Protein AF-J0P4E3-F1 (afdb_monomer_lite)

Sequence (211 aa):
MNWDEFVEQLPFYALSFAGLLALVAISWFWARSRFMGELAKYQTEIAKLQLGRNDQLFALEDACKAKNERIRLILKDLKQQLREKNGEMVRARRNELSNVFVLDYCPAMQAYCRLAQEIFELDREKRQQFIENHLNPFLQLAGDLLQVLNQKKLTDIAGPGALPIRYQYMDFDFAFDFLRAQIRFQDFDLKQARKAHLERLGFERAVKIHN

Foldseek 3Di:
DDPVVCVVCVVVVVVVVVVVVVVVVVVVVVVVVVVVVVVVVVVVVVVVVLVVLVVVLVVLVVQLVVLVVVLVVLVVVLVVCLVVLVLQSLLVSLVVSVCSLQVRNLVSVLVNLVSQCVNCVPPPVSLVVCCVVPLLVSLVVLLVSLCVSQPPSSQVSNDPPSDRDADDVVSCVSSVVSLVVDDDPPPVVSVVSSCVSCVSRVNNVVVVVPD

Secondary structure (DSSP, 8-state):
--HHHHHHHHHHHHHHHHHHHHHHHHHHHHHHHHHHHHHHHHHHHHHHHHHHHHHHHHHHHHHHHHHHHHHHHHHHHHHHHHHHT-HHHHHHHHHHHHHIIIIIIHHHHHHHHHHHHHHSTT-HHHHHHHIIIIIHHHHHHHHHHHHHHT-HHHHHHH-TT-PPP---GGGSHHHHHHHHTT--TT-HHHHHHHHHHHHHTT-HHHHTT--

pLDDT: mean 82.95, std 10.97, range [40.5, 95.06]

Structure (mmCIF, N/CA/C/O backbone):
data_AF-J0P4E3-F1
#
_entry.id   AF-J0P4E3-F1
#
loop_
_atom_site.group_PDB
_atom_site.id
_atom_site.type_symbol
_atom_site.label_atom_id
_atom_site.label_alt_id
_atom_site.label_comp_id
_atom_site.label_asym_id
_atom_site.label_entity_id
_atom_site.label_seq_id
_atom_site.pdbx_PDB_ins_code
_atom_site.Cartn_x
_atom_site.Cartn_y
_atom_site.Cartn_z
_atom_site.occupancy
_atom_site.B_iso_or_equiv
_atom_site.auth_seq_id
_atom_site.auth_comp_id
_atom_site.auth_asym_id
_atom_site.auth_atom_id
_atom_site.pdbx_PDB_model_num
ATOM 1 N N . MET A 1 1 ? 50.436 -13.561 -68.805 1.00 55.09 1 MET A N 1
ATOM 2 C CA . MET A 1 1 ? 50.182 -12.175 -68.382 1.00 55.09 1 MET A CA 1
ATOM 3 C C . MET A 1 1 ? 51.544 -11.559 -68.150 1.00 55.09 1 MET A C 1
ATOM 5 O O . MET A 1 1 ? 52.252 -12.024 -67.261 1.00 55.09 1 MET A O 1
ATOM 9 N N . ASN A 1 2 ? 51.972 -10.677 -69.053 1.00 72.25 2 ASN A N 1
ATOM 10 C CA . ASN A 1 2 ? 53.284 -10.037 -68.949 1.00 72.25 2 ASN A CA 1
ATOM 11 C C . ASN A 1 2 ? 53.284 -9.055 -67.773 1.00 72.25 2 ASN A C 1
ATOM 13 O O . ASN A 1 2 ? 52.243 -8.503 -67.417 1.00 72.25 2 ASN A O 1
ATOM 17 N N . TRP A 1 3 ? 54.445 -8.856 -67.151 1.00 67.56 3 TRP A N 1
ATOM 18 C CA . TRP A 1 3 ? 54.566 -8.004 -65.965 1.00 67.56 3 TRP A CA 1
ATOM 19 C C . TRP A 1 3 ? 54.178 -6.547 -66.254 1.00 67.56 3 TRP A C 1
ATOM 21 O O . TRP A 1 3 ? 53.537 -5.910 -65.425 1.00 67.56 3 TRP A O 1
ATOM 31 N N . ASP A 1 4 ? 54.431 -6.082 -67.477 1.00 69.19 4 ASP A N 1
ATOM 32 C CA . ASP A 1 4 ? 54.038 -4.749 -67.943 1.00 69.19 4 ASP A CA 1
ATOM 33 C C . ASP A 1 4 ? 52.508 -4.590 -68.074 1.00 69.19 4 ASP A C 1
ATOM 35 O O . ASP A 1 4 ? 51.957 -3.589 -67.623 1.00 69.19 4 ASP A O 1
ATOM 39 N N . GLU A 1 5 ? 51.787 -5.611 -68.562 1.00 65.38 5 GLU A N 1
ATOM 40 C CA . GLU A 1 5 ? 50.309 -5.598 -68.624 1.00 65.38 5 GLU A CA 1
ATOM 41 C C . GLU A 1 5 ? 49.670 -5.596 -67.226 1.00 65.38 5 GLU A C 1
ATOM 43 O O . GLU A 1 5 ? 48.617 -4.997 -67.011 1.00 65.38 5 GLU A O 1
ATOM 48 N N . PHE A 1 6 ? 50.297 -6.267 -66.254 1.00 66.38 6 PHE A N 1
ATOM 49 C CA . PHE A 1 6 ? 49.830 -6.268 -64.866 1.00 66.38 6 PHE A CA 1
ATOM 50 C C . PHE A 1 6 ? 50.020 -4.898 -64.202 1.00 66.38 6 PHE A C 1
ATOM 52 O O . PHE A 1 6 ? 49.123 -4.432 -63.499 1.00 66.38 6 PHE A O 1
ATOM 59 N N . VAL A 1 7 ? 51.154 -4.233 -64.452 1.00 68.44 7 VAL A N 1
ATOM 60 C CA . VAL A 1 7 ? 51.443 -2.887 -63.932 1.00 68.44 7 VAL A CA 1
ATOM 61 C C . VAL A 1 7 ? 50.511 -1.838 -64.548 1.00 68.44 7 VAL A C 1
ATOM 63 O O . VAL A 1 7 ? 50.026 -0.971 -63.822 1.00 68.44 7 VAL A O 1
ATOM 66 N N . GLU A 1 8 ? 50.177 -1.946 -65.837 1.00 70.88 8 GLU A N 1
ATOM 67 C CA . GLU A 1 8 ? 49.207 -1.054 -66.494 1.00 70.88 8 GLU A CA 1
ATOM 68 C C . GLU A 1 8 ? 47.769 -1.227 -65.973 1.00 70.88 8 GLU A C 1
ATOM 70 O O . GLU A 1 8 ? 47.014 -0.256 -65.902 1.00 70.88 8 GLU A O 1
ATOM 75 N N . GLN A 1 9 ? 47.380 -2.437 -65.555 1.00 74.31 9 GLN A N 1
ATOM 76 C CA . GLN A 1 9 ? 46.040 -2.723 -65.016 1.00 74.31 9 GLN A CA 1
ATOM 77 C C . GLN A 1 9 ? 45.924 -2.505 -63.496 1.00 74.31 9 GLN A C 1
ATOM 79 O O . GLN A 1 9 ? 44.818 -2.424 -62.955 1.00 74.31 9 GLN A O 1
ATOM 84 N N . LEU A 1 10 ? 47.047 -2.364 -62.789 1.00 74.69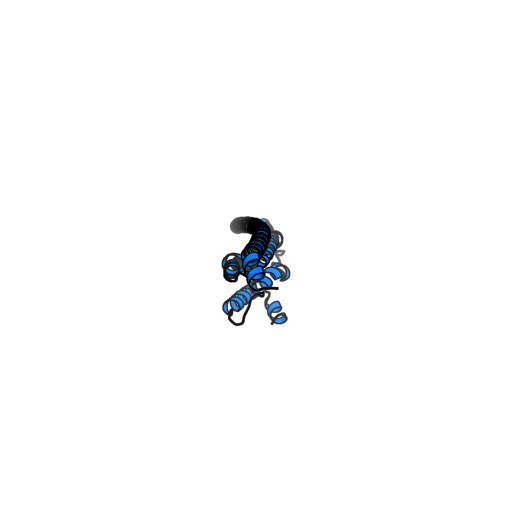 10 LEU A N 1
ATOM 85 C CA . LEU A 1 10 ? 47.122 -2.164 -61.337 1.00 74.69 10 LEU A CA 1
ATOM 86 C C . LEU A 1 10 ? 46.299 -0.961 -60.821 1.00 74.69 10 LEU A C 1
ATOM 88 O O . LEU A 1 10 ? 45.601 -1.118 -59.813 1.00 74.69 10 LEU A O 1
ATOM 92 N N . PRO A 1 11 ? 46.278 0.208 -61.502 1.00 80.94 11 PRO A N 1
ATOM 93 C CA . PRO A 1 11 ? 45.421 1.331 -61.124 1.00 80.94 11 PRO A CA 1
ATOM 94 C C . PRO A 1 11 ? 43.932 0.985 -61.213 1.00 80.94 11 PRO A C 1
ATOM 96 O O . PRO A 1 11 ? 43.161 1.377 -60.341 1.00 80.94 11 PRO A O 1
ATOM 99 N N . PHE A 1 12 ? 43.523 0.215 -62.226 1.00 81.25 12 PHE A N 1
ATOM 100 C CA . PHE A 1 12 ? 42.133 -0.205 -62.410 1.00 81.25 12 PHE A CA 1
ATOM 101 C C . PHE A 1 12 ? 41.679 -1.170 -61.306 1.00 81.25 12 PHE A C 1
ATOM 103 O O . PHE A 1 12 ? 40.589 -1.002 -60.749 1.00 81.25 12 PHE A O 1
ATOM 110 N N . TYR A 1 13 ? 42.524 -2.133 -60.924 1.00 81.25 13 TYR A N 1
ATOM 111 C CA . TYR A 1 13 ? 42.246 -3.028 -59.796 1.00 81.25 13 TYR A CA 1
ATOM 112 C C . TYR A 1 13 ? 42.199 -2.282 -58.458 1.00 81.25 13 TYR A C 1
ATOM 114 O O . TYR A 1 13 ? 41.290 -2.523 -57.663 1.00 81.25 13 TYR A O 1
ATOM 122 N N . ALA A 1 14 ? 43.115 -1.337 -58.223 1.00 81.69 14 ALA A N 1
ATOM 123 C CA . ALA A 1 14 ? 43.115 -0.508 -57.018 1.00 81.69 14 ALA A CA 1
ATOM 124 C C . ALA A 1 14 ? 41.851 0.365 -56.919 1.00 81.69 14 ALA A C 1
ATOM 126 O O . ALA A 1 14 ? 41.234 0.442 -55.856 1.00 81.69 14 ALA A O 1
ATOM 127 N N . LEU A 1 15 ? 41.423 0.972 -58.031 1.00 84.75 15 LEU A N 1
ATOM 128 C CA . LEU A 1 15 ? 40.220 1.805 -58.087 1.00 84.75 15 LEU A CA 1
ATOM 129 C C . LEU A 1 15 ? 38.943 0.972 -57.904 1.00 84.75 15 LEU A C 1
ATOM 131 O O . LEU A 1 15 ? 38.036 1.375 -57.178 1.00 84.75 15 LEU A O 1
ATOM 135 N N . SER A 1 16 ? 38.902 -0.225 -58.492 1.00 84.31 16 SER A N 1
ATOM 136 C CA . SER A 1 16 ? 37.796 -1.175 -58.324 1.00 84.31 16 SER A CA 1
ATOM 137 C C . SER A 1 16 ? 37.697 -1.682 -56.882 1.00 84.31 16 SER A C 1
ATOM 139 O O . SER A 1 16 ? 36.604 -1.754 -56.321 1.00 84.31 16 SER A O 1
ATOM 141 N N . PHE A 1 17 ? 38.835 -1.978 -56.247 1.00 85.12 17 PHE A N 1
ATOM 142 C CA . PHE A 1 17 ? 38.888 -2.393 -54.846 1.00 85.12 17 PHE A CA 1
ATOM 143 C C . PHE A 1 17 ? 38.481 -1.259 -53.895 1.00 85.12 17 PHE A C 1
ATOM 145 O O . PHE A 1 17 ? 37.698 -1.481 -52.973 1.00 85.12 17 PHE A O 1
ATOM 152 N N . ALA A 1 18 ? 38.931 -0.027 -54.154 1.00 87.38 18 ALA A N 1
ATOM 153 C CA . ALA A 1 18 ? 38.493 1.155 -53.413 1.00 87.38 18 ALA A CA 1
ATOM 154 C C . ALA A 1 18 ? 36.982 1.404 -53.572 1.00 87.38 18 ALA A C 1
ATOM 156 O O . ALA A 1 18 ? 36.302 1.701 -52.590 1.00 87.38 18 ALA A O 1
ATOM 157 N N . GLY A 1 19 ? 36.438 1.214 -54.779 1.00 86.50 19 GLY A N 1
ATOM 158 C CA . GLY A 1 19 ? 34.999 1.279 -55.041 1.00 86.50 19 GLY A CA 1
ATOM 159 C C . GLY A 1 19 ? 34.206 0.219 -54.273 1.00 86.50 19 GLY A C 1
ATOM 160 O O . GLY A 1 19 ? 33.170 0.530 -53.687 1.00 86.50 19 GLY A O 1
ATOM 161 N N . LEU A 1 20 ? 34.718 -1.014 -54.199 1.00 90.06 20 LEU A N 1
ATOM 162 C CA . LEU A 1 20 ? 34.109 -2.094 -53.420 1.00 90.06 20 LEU A CA 1
ATOM 163 C C . LEU A 1 20 ? 34.130 -1.788 -51.913 1.00 90.06 20 LEU A C 1
ATOM 165 O O . LEU A 1 20 ? 33.110 -1.942 -51.243 1.00 90.06 20 LEU A O 1
ATOM 169 N N . LEU A 1 21 ? 35.256 -1.296 -51.387 1.00 89.69 21 LEU A N 1
ATOM 170 C CA . LEU A 1 21 ? 35.365 -0.862 -49.991 1.00 89.69 21 LEU A CA 1
ATOM 171 C C . LEU A 1 21 ? 34.400 0.285 -49.671 1.00 89.69 21 LEU A C 1
ATOM 173 O O . LEU A 1 21 ? 33.738 0.248 -48.634 1.00 89.69 21 LEU A O 1
ATOM 177 N N . ALA A 1 22 ? 34.272 1.269 -50.565 1.00 88.38 22 ALA A N 1
ATOM 178 C CA . ALA A 1 22 ? 33.315 2.361 -50.414 1.00 88.38 22 ALA A CA 1
ATOM 179 C C . ALA A 1 22 ? 31.866 1.848 -50.401 1.00 88.38 22 ALA A C 1
ATOM 181 O O . ALA A 1 22 ? 31.087 2.238 -49.533 1.00 88.38 22 ALA A O 1
ATOM 182 N N . LEU A 1 23 ? 31.509 0.924 -51.299 1.00 89.88 23 LEU A N 1
ATOM 183 C CA . LEU A 1 23 ? 30.186 0.293 -51.327 1.00 89.88 23 LEU A CA 1
ATOM 184 C C . LEU A 1 23 ? 29.880 -0.473 -50.037 1.00 89.88 23 LEU A C 1
ATOM 186 O O . LEU A 1 23 ? 28.790 -0.322 -49.482 1.00 89.88 23 LEU A O 1
ATOM 190 N N . VAL A 1 24 ? 30.834 -1.259 -49.531 1.00 89.31 24 VAL A N 1
ATOM 191 C CA . VAL A 1 24 ? 30.688 -1.989 -48.263 1.00 89.31 24 VAL A CA 1
ATOM 192 C C . VAL A 1 24 ? 30.536 -1.016 -47.095 1.00 89.31 24 VAL A C 1
ATOM 194 O O . VAL A 1 24 ? 29.634 -1.193 -46.278 1.00 89.31 24 VAL A O 1
ATOM 197 N N . ALA A 1 25 ? 31.351 0.041 -47.036 1.00 87.31 25 ALA A N 1
ATOM 198 C CA . ALA A 1 25 ? 31.281 1.048 -45.981 1.00 87.31 25 ALA A CA 1
ATOM 199 C C . ALA A 1 25 ? 29.939 1.796 -45.984 1.00 87.31 25 ALA A C 1
ATOM 201 O O . ALA A 1 25 ? 29.322 1.942 -44.931 1.00 87.31 25 ALA A O 1
ATOM 202 N N . ILE A 1 26 ? 29.448 2.215 -47.156 1.00 89.12 26 ILE A N 1
ATOM 203 C CA . ILE A 1 26 ? 28.153 2.898 -47.302 1.00 89.12 26 ILE A CA 1
ATOM 204 C C . ILE A 1 26 ? 27.004 1.960 -46.923 1.00 89.12 26 ILE A C 1
ATOM 206 O O . ILE A 1 26 ? 26.124 2.348 -46.156 1.00 89.12 26 ILE A O 1
ATOM 210 N N . SER A 1 27 ? 27.027 0.717 -47.409 1.00 88.06 27 SER A N 1
ATOM 211 C CA . SER A 1 27 ? 25.993 -0.282 -47.106 1.00 88.06 27 SER A CA 1
ATOM 212 C C . SER A 1 27 ? 25.955 -0.611 -45.613 1.00 88.06 27 SER A C 1
ATOM 214 O O . SER A 1 27 ? 24.881 -0.675 -45.012 1.00 88.06 27 SER A O 1
ATOM 216 N N . TRP A 1 28 ? 27.127 -0.760 -44.990 1.00 90.00 28 TRP A N 1
ATOM 217 C CA . TRP A 1 28 ? 27.254 -0.981 -43.554 1.00 90.00 28 TRP A CA 1
ATOM 218 C C . TRP A 1 28 ? 26.773 0.226 -42.750 1.00 90.00 28 TRP A C 1
ATOM 220 O O . TRP A 1 28 ? 26.003 0.055 -41.807 1.00 90.00 28 TRP A O 1
ATOM 230 N N . PHE A 1 29 ? 27.167 1.444 -43.133 1.00 88.31 29 PHE A N 1
ATOM 231 C CA . PHE A 1 29 ? 26.729 2.666 -42.461 1.00 88.31 29 PHE A CA 1
ATOM 232 C C . PHE A 1 29 ? 25.208 2.820 -42.550 1.00 88.31 29 PHE A C 1
ATOM 234 O O . PHE A 1 29 ? 24.557 3.077 -41.543 1.00 88.31 29 PHE A O 1
ATOM 241 N N . TRP A 1 30 ? 24.622 2.552 -43.719 1.00 87.75 30 TRP A N 1
ATOM 242 C CA . TRP A 1 30 ? 23.176 2.591 -43.920 1.00 87.75 30 TRP A CA 1
ATOM 243 C C . TRP A 1 30 ? 22.439 1.556 -43.055 1.00 87.75 30 TRP A C 1
ATOM 245 O O . TRP A 1 30 ? 21.484 1.898 -42.350 1.00 87.75 30 TRP A O 1
ATOM 255 N N . ALA A 1 31 ? 22.924 0.309 -43.024 1.00 84.31 31 ALA A N 1
ATOM 256 C CA . ALA A 1 31 ? 22.380 -0.740 -42.160 1.00 84.31 31 ALA A CA 1
ATOM 257 C C . ALA A 1 31 ? 22.511 -0.384 -40.667 1.00 84.31 31 ALA A C 1
ATOM 259 O O . ALA A 1 31 ? 21.563 -0.544 -39.894 1.00 84.31 31 ALA A O 1
ATOM 260 N N . ARG A 1 32 ? 23.662 0.165 -40.258 1.00 86.88 32 ARG A N 1
ATOM 261 C CA . ARG A 1 32 ? 23.933 0.586 -38.879 1.00 86.88 32 ARG A CA 1
ATOM 262 C C . ARG A 1 32 ? 23.034 1.743 -38.451 1.00 86.88 32 ARG A C 1
ATOM 264 O O . ARG A 1 32 ? 22.505 1.700 -37.341 1.00 86.88 32 ARG A O 1
ATOM 271 N N . SER A 1 33 ? 22.837 2.742 -39.310 1.00 81.44 33 SER A N 1
ATOM 272 C CA . SER A 1 33 ? 21.949 3.879 -39.054 1.00 81.44 33 SER A CA 1
ATOM 273 C C . SER A 1 33 ? 20.500 3.435 -38.886 1.00 81.44 33 SER A C 1
ATOM 275 O O . SER A 1 33 ? 19.836 3.885 -37.952 1.00 81.44 33 SER A O 1
ATOM 277 N N . ARG A 1 34 ? 20.014 2.506 -39.723 1.00 85.12 34 ARG A N 1
ATOM 278 C CA . ARG A 1 34 ? 18.660 1.953 -39.583 1.00 85.12 34 ARG A CA 1
ATOM 279 C C . ARG A 1 34 ? 18.490 1.203 -38.261 1.00 85.12 34 ARG A C 1
ATOM 281 O O . ARG A 1 34 ? 17.531 1.460 -37.539 1.00 85.12 34 ARG A O 1
ATOM 288 N N . PHE A 1 35 ? 19.456 0.357 -37.906 1.00 80.75 35 PHE A N 1
ATOM 289 C CA . PHE A 1 35 ? 19.437 -0.386 -36.645 1.00 80.75 35 PHE A CA 1
ATOM 290 C C . PHE A 1 35 ? 19.481 0.537 -35.415 1.00 80.75 35 PHE A C 1
ATOM 292 O O . PHE A 1 35 ? 18.754 0.317 -34.451 1.00 80.75 35 PHE A O 1
ATOM 299 N N . MET A 1 36 ? 20.284 1.608 -35.447 1.00 79.44 36 MET A N 1
ATOM 300 C CA . MET A 1 36 ? 20.290 2.619 -34.378 1.00 79.44 36 MET A CA 1
ATOM 301 C C . MET A 1 36 ? 18.965 3.381 -34.288 1.00 79.44 36 MET A C 1
ATOM 303 O O . MET A 1 36 ? 18.502 3.660 -33.186 1.00 79.44 36 MET A O 1
ATOM 307 N N . GLY A 1 37 ? 18.339 3.694 -35.425 1.00 80.38 37 GLY A N 1
ATOM 308 C CA . GLY A 1 37 ? 17.018 4.320 -35.455 1.00 80.38 37 GLY A CA 1
ATOM 309 C C . GLY A 1 37 ? 15.932 3.428 -34.847 1.00 80.38 37 GLY A C 1
ATOM 310 O O . GLY A 1 37 ? 15.091 3.911 -34.093 1.00 80.38 37 GLY A O 1
ATOM 311 N N . GLU A 1 38 ? 15.965 2.124 -35.126 1.00 84.62 38 GLU A N 1
ATOM 312 C CA . GLU A 1 38 ? 15.058 1.142 -34.517 1.00 84.62 38 GLU A CA 1
ATOM 313 C C . GLU A 1 38 ? 15.324 0.979 -33.012 1.00 84.62 38 GLU A C 1
ATOM 315 O O . GLU A 1 38 ? 14.385 1.042 -32.222 1.00 84.62 38 GLU A O 1
ATOM 320 N N . LEU A 1 39 ? 16.589 0.887 -32.586 1.00 81.25 39 LEU A N 1
ATOM 321 C CA . LEU A 1 39 ? 16.956 0.877 -31.165 1.00 81.25 39 LEU A CA 1
ATOM 322 C C . LEU A 1 39 ? 16.469 2.124 -30.421 1.00 81.25 39 LEU A C 1
ATOM 324 O O . LEU A 1 39 ? 15.926 2.003 -29.326 1.00 81.25 39 LEU A O 1
ATOM 328 N N . ALA A 1 40 ? 16.631 3.311 -31.009 1.00 78.88 40 ALA A N 1
ATOM 329 C CA . ALA A 1 40 ? 16.153 4.554 -30.414 1.00 78.88 40 ALA A CA 1
ATOM 330 C C . ALA A 1 40 ? 14.625 4.546 -30.251 1.00 78.88 40 ALA A C 1
ATOM 332 O O . ALA A 1 40 ? 14.125 4.943 -29.201 1.00 78.88 40 ALA A O 1
ATOM 333 N N . LYS A 1 41 ? 13.877 4.027 -31.238 1.00 86.00 41 LYS A N 1
ATOM 334 C CA . LYS A 1 41 ? 12.420 3.850 -31.116 1.00 86.00 41 LYS A CA 1
ATOM 335 C C . LYS A 1 41 ? 12.069 2.939 -29.943 1.00 86.00 41 LYS A C 1
ATOM 337 O O . LYS A 1 41 ? 11.308 3.363 -29.075 1.00 86.00 41 LYS A O 1
ATOM 342 N N . TYR A 1 42 ? 12.686 1.763 -29.847 1.00 83.19 42 TYR A N 1
ATOM 343 C CA . TYR A 1 42 ? 12.438 0.847 -28.730 1.00 83.19 42 TYR A CA 1
ATOM 344 C C . TYR A 1 42 ? 12.812 1.456 -27.375 1.00 83.19 42 TYR A C 1
ATOM 346 O O . TYR A 1 42 ? 12.059 1.318 -26.417 1.00 83.19 42 TYR A O 1
ATOM 354 N N . GLN A 1 43 ? 13.921 2.194 -27.284 1.00 77.00 43 GLN A N 1
ATOM 355 C CA . GLN A 1 43 ? 14.285 2.914 -26.061 1.00 77.00 43 GLN A CA 1
ATOM 356 C C . GLN A 1 43 ? 13.237 3.968 -25.686 1.00 77.00 43 GLN A C 1
ATOM 358 O O . GLN A 1 43 ? 12.867 4.067 -24.517 1.00 77.00 43 GLN A O 1
ATOM 363 N N . THR A 1 44 ? 12.707 4.718 -26.659 1.00 80.25 44 THR A N 1
ATOM 364 C CA . THR A 1 44 ? 11.632 5.686 -26.391 1.00 80.25 44 THR A CA 1
ATOM 365 C C . THR A 1 44 ? 10.321 5.017 -25.987 1.00 80.25 44 THR A C 1
ATOM 367 O O . THR A 1 44 ? 9.613 5.544 -25.132 1.00 80.25 44 THR A O 1
ATOM 370 N N . GLU A 1 45 ? 9.991 3.856 -26.553 1.00 81.88 45 GLU A N 1
ATOM 371 C CA . GLU A 1 45 ? 8.806 3.084 -26.171 1.00 81.88 45 GLU A CA 1
ATOM 372 C C . GLU A 1 45 ? 8.941 2.515 -24.758 1.00 81.88 45 GLU A C 1
ATOM 374 O O . GLU A 1 45 ? 8.028 2.672 -23.950 1.00 81.88 45 GLU A O 1
ATOM 379 N N . ILE A 1 46 ? 10.104 1.953 -24.415 1.00 80.81 46 ILE A N 1
ATOM 380 C CA . ILE A 1 46 ? 10.410 1.487 -23.057 1.00 80.81 46 ILE A CA 1
ATOM 381 C C . ILE A 1 46 ? 10.319 2.649 -22.064 1.00 80.81 46 ILE A C 1
ATOM 383 O O . ILE A 1 46 ? 9.677 2.508 -21.025 1.00 80.81 46 ILE A O 1
ATOM 387 N N . ALA A 1 47 ? 10.894 3.810 -22.390 1.00 75.44 47 ALA A N 1
ATOM 388 C CA . ALA A 1 47 ? 10.823 4.989 -21.532 1.00 75.44 47 ALA A CA 1
ATOM 389 C C . ALA A 1 47 ? 9.374 5.464 -21.324 1.00 75.44 47 ALA A C 1
ATOM 391 O O . ALA A 1 47 ? 8.978 5.752 -20.197 1.00 75.44 47 ALA A O 1
ATOM 392 N N . LYS A 1 48 ? 8.548 5.487 -22.380 1.00 78.69 48 LYS A N 1
ATOM 393 C CA . LYS A 1 48 ? 7.116 5.821 -22.273 1.00 78.69 48 LYS A CA 1
ATOM 394 C C . LYS A 1 48 ? 6.348 4.819 -21.410 1.00 78.69 48 LYS A C 1
ATOM 396 O O . LYS A 1 48 ? 5.526 5.230 -20.597 1.00 78.69 48 LYS A O 1
ATOM 401 N N . LEU A 1 49 ? 6.622 3.522 -21.559 1.00 81.62 49 LEU A N 1
ATOM 402 C CA . LEU A 1 49 ? 6.004 2.477 -20.740 1.00 81.62 49 LEU A CA 1
ATOM 403 C C . LEU A 1 49 ? 6.412 2.595 -19.267 1.00 81.62 49 LEU A C 1
ATOM 405 O O . LEU A 1 49 ? 5.569 2.439 -18.387 1.00 81.62 49 LEU A O 1
ATOM 409 N N . GLN A 1 50 ? 7.681 2.902 -18.991 1.00 77.38 50 GLN A N 1
ATOM 410 C CA . GLN A 1 50 ? 8.167 3.137 -17.630 1.00 77.38 50 GLN A CA 1
ATOM 411 C C . GLN A 1 50 ? 7.532 4.380 -17.000 1.00 77.38 50 GLN A C 1
ATOM 413 O O . GLN A 1 50 ? 7.105 4.315 -15.850 1.00 77.38 50 GLN A O 1
ATOM 418 N N . LEU A 1 51 ? 7.407 5.480 -17.751 1.00 80.56 51 LEU A N 1
ATOM 419 C CA . LEU A 1 51 ? 6.707 6.684 -17.293 1.00 80.56 51 LEU A CA 1
ATOM 420 C C . LEU A 1 51 ? 5.243 6.379 -16.957 1.00 80.56 51 LEU A C 1
ATOM 422 O O . LEU A 1 51 ? 4.815 6.647 -15.841 1.00 80.56 51 LEU A O 1
ATOM 426 N N . GLY A 1 52 ? 4.515 5.710 -17.857 1.00 82.94 52 GLY A N 1
ATOM 427 C CA . GLY A 1 52 ? 3.116 5.348 -17.613 1.00 82.94 52 GLY A CA 1
ATOM 428 C C . GLY A 1 52 ? 2.922 4.425 -16.404 1.00 82.94 52 GLY A C 1
ATOM 429 O O . GLY A 1 52 ? 1.949 4.570 -15.667 1.00 82.94 52 GLY A O 1
ATOM 430 N N . ARG A 1 53 ? 3.858 3.500 -16.153 1.00 84.81 53 ARG A N 1
ATOM 431 C CA . ARG A 1 53 ? 3.845 2.650 -14.949 1.00 84.81 53 ARG A CA 1
ATOM 432 C C . ARG A 1 53 ? 4.132 3.440 -13.671 1.00 84.81 53 ARG A C 1
ATOM 434 O O . ARG A 1 53 ? 3.489 3.185 -12.658 1.00 84.81 53 ARG A O 1
ATOM 441 N N . ASN A 1 54 ? 5.051 4.403 -13.711 1.00 85.94 54 ASN A N 1
ATOM 442 C CA . ASN A 1 54 ? 5.322 5.273 -12.566 1.00 85.94 54 ASN A CA 1
ATOM 443 C C . ASN A 1 54 ? 4.123 6.180 -12.253 1.00 85.94 54 ASN A C 1
ATOM 445 O O . ASN A 1 54 ? 3.769 6.325 -11.089 1.00 85.94 54 ASN A O 1
ATOM 449 N N . ASP A 1 55 ? 3.446 6.718 -13.270 1.00 87.75 55 ASP A N 1
ATOM 450 C CA . ASP A 1 55 ? 2.231 7.521 -13.079 1.00 87.75 55 ASP A CA 1
ATOM 451 C C . ASP A 1 55 ? 1.114 6.702 -12.414 1.00 87.75 55 ASP A C 1
ATOM 453 O O . ASP A 1 55 ? 0.450 7.170 -11.488 1.00 87.75 55 ASP A O 1
ATOM 457 N N . GLN A 1 56 ? 0.938 5.443 -12.832 1.00 90.06 56 GLN A N 1
ATOM 458 C CA . GLN A 1 56 ? 0.015 4.511 -12.176 1.00 90.06 56 GLN A CA 1
ATOM 459 C C . GLN A 1 56 ? 0.412 4.238 -10.722 1.00 90.06 56 GLN A C 1
ATOM 461 O O . GLN A 1 56 ? -0.455 4.172 -9.850 1.00 90.06 56 GLN A O 1
ATOM 466 N N . LEU A 1 57 ? 1.711 4.099 -10.454 1.00 89.88 57 LEU A N 1
ATOM 467 C CA . LEU A 1 57 ? 2.234 3.879 -9.112 1.00 89.88 57 LEU A CA 1
ATOM 468 C C . LEU A 1 57 ? 1.933 5.072 -8.191 1.00 89.88 57 LEU A C 1
ATOM 470 O O . LEU A 1 57 ? 1.430 4.866 -7.088 1.00 89.88 57 LEU A O 1
ATOM 474 N N . PHE A 1 58 ? 2.144 6.304 -8.664 1.00 88.69 58 PHE A N 1
ATOM 475 C CA . PHE A 1 58 ? 1.799 7.518 -7.917 1.00 88.69 58 PHE A CA 1
ATOM 476 C C . PHE A 1 58 ? 0.291 7.656 -7.692 1.00 88.69 58 PHE A C 1
ATOM 478 O O . PHE A 1 58 ? -0.141 7.968 -6.584 1.00 88.69 58 PHE A O 1
ATOM 485 N N . ALA A 1 59 ? -0.531 7.344 -8.697 1.00 91.38 59 ALA A N 1
ATOM 486 C CA . ALA A 1 59 ? -1.984 7.360 -8.544 1.00 91.38 59 ALA A CA 1
ATOM 487 C C . ALA A 1 59 ? -2.470 6.359 -7.476 1.00 91.38 59 ALA A C 1
ATOM 489 O O . ALA A 1 59 ? -3.383 6.662 -6.702 1.00 91.38 59 ALA A O 1
ATOM 490 N N . LEU A 1 60 ? -1.853 5.174 -7.404 1.00 92.75 60 LEU A N 1
ATOM 491 C CA . LEU A 1 60 ? -2.136 4.185 -6.362 1.00 92.75 60 LEU A CA 1
ATOM 492 C C . LEU A 1 60 ? -1.648 4.645 -4.983 1.00 92.75 60 LEU A C 1
ATOM 494 O O . LEU A 1 60 ? -2.349 4.436 -3.991 1.00 92.75 60 LEU A O 1
ATOM 498 N N . GLU A 1 61 ? -0.493 5.304 -4.907 1.00 92.56 61 GLU A N 1
ATOM 499 C CA . GLU A 1 61 ? 0.006 5.894 -3.664 1.00 92.56 61 GLU A CA 1
ATOM 500 C C . GLU A 1 61 ? -0.972 6.948 -3.115 1.00 92.56 61 GLU A C 1
ATOM 502 O O . GLU A 1 61 ? -1.336 6.912 -1.935 1.00 92.56 61 GLU A O 1
ATOM 507 N N . ASP A 1 62 ? -1.455 7.847 -3.971 1.00 92.38 62 ASP A N 1
ATOM 508 C CA . ASP A 1 62 ? -2.418 8.883 -3.597 1.00 92.38 62 ASP A CA 1
ATOM 509 C C . ASP A 1 62 ? -3.771 8.291 -3.188 1.00 92.38 62 ASP A C 1
ATOM 511 O O . ASP A 1 62 ? -4.371 8.724 -2.197 1.00 92.38 62 ASP A O 1
ATOM 515 N N . ALA A 1 63 ? -4.224 7.239 -3.876 1.00 91.94 63 ALA A N 1
ATOM 516 C CA . ALA A 1 63 ? -5.414 6.496 -3.476 1.00 91.94 63 ALA A CA 1
ATOM 517 C C . ALA A 1 63 ? -5.249 5.892 -2.071 1.00 91.94 63 ALA A C 1
ATOM 519 O O . ALA A 1 63 ? -6.123 6.058 -1.216 1.00 91.94 63 ALA A O 1
ATOM 520 N N . CYS A 1 64 ? -4.109 5.254 -1.792 1.00 93.19 64 CYS A N 1
ATOM 521 C CA . CYS A 1 64 ? -3.782 4.714 -0.473 1.00 93.19 64 CYS A CA 1
ATOM 522 C C . CYS A 1 64 ? -3.756 5.806 0.609 1.00 93.19 64 CYS A C 1
ATOM 524 O O . CYS A 1 64 ? -4.328 5.613 1.686 1.00 93.19 64 CYS A O 1
ATOM 526 N N . LYS A 1 65 ? -3.160 6.972 0.332 1.00 92.81 65 LYS A N 1
ATOM 527 C CA . LYS A 1 65 ? -3.152 8.124 1.252 1.00 92.81 65 LYS A CA 1
ATOM 528 C C . LYS A 1 65 ? -4.563 8.624 1.552 1.00 92.81 65 LYS A C 1
ATOM 530 O O . LYS A 1 65 ? -4.899 8.838 2.716 1.00 92.81 65 LYS A O 1
ATOM 535 N N . ALA A 1 66 ? -5.412 8.749 0.533 1.00 93.06 66 ALA A N 1
ATOM 536 C CA . ALA A 1 66 ? -6.799 9.170 0.704 1.00 93.06 66 ALA A CA 1
ATOM 537 C C . ALA A 1 66 ? -7.603 8.179 1.567 1.00 93.06 66 ALA A C 1
ATOM 539 O O . ALA A 1 66 ? -8.369 8.588 2.445 1.00 93.06 66 ALA A O 1
ATOM 540 N N . LYS A 1 67 ? -7.404 6.867 1.371 1.00 93.38 67 LYS A N 1
ATOM 541 C CA . LYS A 1 67 ? -8.036 5.830 2.205 1.00 93.38 67 LYS A CA 1
ATOM 542 C C . LYS A 1 67 ? -7.524 5.856 3.647 1.00 93.38 67 LYS A C 1
ATOM 544 O O . LYS A 1 67 ? -8.328 5.735 4.572 1.00 93.38 67 LYS A O 1
ATOM 549 N N . ASN A 1 68 ? -6.230 6.087 3.853 1.00 92.62 68 ASN A N 1
ATOM 550 C CA . ASN A 1 68 ? -5.658 6.242 5.189 1.00 92.62 68 ASN A CA 1
ATOM 551 C C . ASN A 1 68 ? -6.219 7.481 5.918 1.00 92.62 68 ASN A C 1
ATOM 553 O O . ASN A 1 68 ? -6.601 7.396 7.086 1.00 92.62 68 ASN A O 1
ATOM 557 N N . GLU A 1 69 ? -6.382 8.617 5.231 1.00 92.69 69 GLU A N 1
ATOM 558 C CA . GLU A 1 69 ? -7.019 9.792 5.847 1.00 92.69 69 GLU A CA 1
ATOM 559 C C . GLU A 1 69 ? -8.485 9.513 6.208 1.00 92.69 69 GLU A C 1
ATOM 561 O O . GLU A 1 69 ? -8.941 9.897 7.285 1.00 92.69 69 GLU A O 1
ATOM 566 N N . ARG A 1 70 ? -9.221 8.757 5.381 1.00 91.88 70 ARG A N 1
ATOM 567 C CA . ARG A 1 70 ? -10.581 8.311 5.728 1.00 91.88 70 ARG A CA 1
ATOM 568 C C . ARG A 1 70 ? -10.600 7.491 7.023 1.00 91.88 70 ARG A C 1
ATOM 570 O O . ARG A 1 70 ? -11.427 7.756 7.895 1.00 91.88 70 ARG A O 1
ATOM 577 N N . ILE A 1 71 ? -9.677 6.540 7.180 1.00 93.62 71 ILE A N 1
ATOM 578 C CA . ILE A 1 71 ? -9.508 5.750 8.415 1.00 93.62 71 ILE A CA 1
ATOM 579 C C . ILE A 1 71 ? -9.247 6.677 9.612 1.00 93.62 71 ILE A C 1
ATOM 581 O O . ILE A 1 71 ? -9.878 6.536 10.664 1.00 93.62 71 ILE A O 1
ATOM 585 N N . ARG A 1 72 ? -8.364 7.670 9.451 1.00 93.56 72 ARG A N 1
ATOM 586 C CA . ARG A 1 72 ? -8.040 8.660 10.488 1.00 93.56 72 ARG A CA 1
ATOM 587 C C . ARG A 1 72 ? -9.254 9.495 10.906 1.00 93.56 72 ARG A C 1
ATOM 589 O O . ARG A 1 72 ? -9.445 9.727 12.103 1.00 93.56 72 ARG A O 1
ATOM 596 N N . LEU A 1 73 ? -10.083 9.923 9.956 1.00 94.06 73 LEU A N 1
ATOM 597 C CA . LEU A 1 73 ? -11.314 10.670 10.233 1.00 94.06 73 LEU A CA 1
ATOM 598 C C . LEU A 1 73 ? -12.325 9.822 11.016 1.00 94.06 73 LEU A C 1
ATOM 600 O O . LEU A 1 73 ? -12.870 10.301 12.012 1.00 94.06 73 LEU A O 1
ATOM 604 N N . ILE A 1 74 ? -12.510 8.553 10.640 1.00 92.38 74 ILE A N 1
ATOM 605 C CA . ILE A 1 74 ? -13.396 7.629 11.366 1.00 92.38 74 ILE A CA 1
ATOM 606 C C . ILE A 1 74 ? -12.874 7.385 12.788 1.00 92.38 74 ILE A C 1
ATOM 608 O O . ILE A 1 74 ? -13.645 7.423 13.744 1.00 92.38 74 ILE A O 1
ATOM 612 N N . LEU A 1 75 ? -11.561 7.200 12.964 1.00 92.38 75 LEU A N 1
ATOM 613 C CA . LEU A 1 75 ? -10.937 7.082 14.287 1.00 92.38 75 LEU A CA 1
ATOM 614 C C . LEU A 1 75 ? -11.154 8.327 15.157 1.00 92.38 75 LEU A C 1
ATOM 616 O O . LEU A 1 75 ? -11.343 8.210 16.371 1.00 92.38 75 LEU A O 1
ATOM 620 N N . LYS A 1 76 ? -11.099 9.522 14.560 1.00 93.12 76 LYS A N 1
ATOM 621 C CA . LYS A 1 76 ? -11.359 10.783 15.263 1.00 93.12 76 LYS A CA 1
ATOM 622 C C . LYS A 1 76 ? -12.809 10.849 15.745 1.00 93.12 76 LYS A C 1
ATOM 624 O O . LYS A 1 76 ? -13.021 11.160 16.916 1.00 93.12 76 LYS A O 1
ATOM 629 N N . ASP A 1 77 ? -13.768 10.510 14.886 1.00 91.88 77 ASP A N 1
ATOM 630 C CA . ASP A 1 77 ? -15.187 10.470 15.257 1.00 91.88 77 ASP A CA 1
ATOM 631 C C . ASP A 1 77 ? -15.449 9.388 16.317 1.00 91.88 77 ASP A C 1
ATOM 633 O O . ASP A 1 77 ? -16.037 9.665 17.355 1.00 91.88 77 ASP A O 1
ATOM 637 N N . LEU A 1 78 ? -14.877 8.187 16.172 1.00 91.12 78 LEU A N 1
ATOM 638 C CA . LEU A 1 78 ? -14.973 7.121 17.178 1.00 91.12 78 LEU A CA 1
ATOM 639 C C . LEU A 1 78 ? -14.507 7.588 18.569 1.00 91.12 78 LEU A C 1
ATOM 641 O O . LEU A 1 78 ? -15.161 7.311 19.575 1.00 91.12 78 LEU A O 1
ATOM 645 N N . LYS A 1 79 ? -13.396 8.334 18.642 1.00 90.06 79 LYS A N 1
ATOM 646 C CA . LYS A 1 79 ? -12.910 8.929 19.901 1.00 90.06 79 LYS A CA 1
ATOM 647 C C . LYS A 1 79 ? -13.880 9.963 20.470 1.00 90.06 79 LYS A C 1
ATOM 649 O O . LYS A 1 79 ? -13.984 10.065 21.692 1.00 90.06 79 LYS A O 1
ATOM 654 N N . GLN A 1 80 ? -14.556 10.729 19.620 1.00 91.69 80 GLN A N 1
ATOM 655 C CA . GLN A 1 80 ? -15.577 11.683 20.040 1.00 91.69 80 GLN A CA 1
ATOM 656 C C . GLN A 1 80 ? -16.818 10.959 20.584 1.00 91.69 80 GLN A C 1
ATOM 658 O O . GLN A 1 80 ? -17.200 11.209 21.726 1.00 91.69 80 GLN A O 1
ATOM 663 N N . GLN A 1 81 ? -17.352 9.978 19.853 1.00 89.19 81 GLN A N 1
ATOM 664 C CA . GLN A 1 81 ? -18.509 9.178 20.280 1.00 89.19 81 GLN A CA 1
ATOM 665 C C . GLN A 1 81 ? -18.249 8.432 21.600 1.00 89.19 81 GLN A C 1
ATOM 667 O O . GLN A 1 81 ? -19.1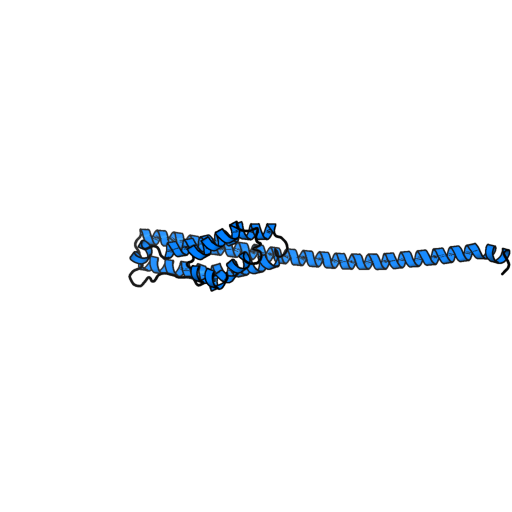31 8.311 22.451 1.00 89.19 81 GLN A O 1
ATOM 672 N N . LEU A 1 82 ? -17.005 7.995 21.827 1.00 87.00 82 LEU A N 1
ATOM 673 C CA . LEU A 1 82 ? -16.573 7.421 23.104 1.00 87.00 82 LEU A CA 1
ATOM 674 C C . LEU A 1 82 ? -16.614 8.413 24.272 1.00 87.00 82 LEU A C 1
ATOM 676 O O . LEU A 1 82 ? -16.896 8.008 25.401 1.00 87.00 82 LEU A O 1
ATOM 680 N N . ARG A 1 83 ? -16.305 9.693 24.036 1.00 88.75 83 ARG A N 1
ATOM 681 C CA . ARG A 1 83 ? -16.409 10.747 25.062 1.00 88.75 83 ARG A CA 1
ATOM 682 C C . ARG A 1 83 ? -17.868 11.063 25.372 1.00 88.75 83 ARG A C 1
ATOM 684 O O . ARG A 1 83 ? -18.206 11.245 26.536 1.00 88.75 83 ARG A O 1
ATOM 691 N N . GLU A 1 84 ? -18.707 11.060 24.344 1.00 90.69 84 GLU A N 1
ATOM 692 C CA . GLU A 1 84 ? -20.154 11.286 24.433 1.00 90.69 84 GLU A CA 1
ATOM 693 C C . GLU A 1 84 ? -20.918 10.062 24.980 1.00 90.69 84 GLU A C 1
ATOM 695 O O . GLU A 1 84 ? -22.096 10.168 25.304 1.00 90.69 84 GLU A O 1
ATOM 700 N N . LYS A 1 85 ? -20.243 8.911 25.144 1.00 86.44 85 LYS A N 1
ATOM 701 C CA . LYS A 1 85 ? -20.805 7.631 25.624 1.00 86.44 85 LYS A CA 1
ATOM 702 C C . LYS A 1 85 ? -21.987 7.122 24.784 1.00 86.44 85 LYS A C 1
ATOM 704 O O . LYS A 1 85 ? -22.848 6.406 25.294 1.00 86.44 85 LYS A O 1
ATOM 709 N N . ASN A 1 86 ? -22.010 7.440 23.491 1.00 87.00 86 ASN A N 1
ATOM 710 C CA . ASN A 1 86 ? -23.049 6.977 22.577 1.00 87.00 86 ASN A CA 1
ATOM 711 C C . ASN A 1 86 ? -22.742 5.552 22.079 1.00 87.00 86 ASN A C 1
ATOM 713 O O . ASN A 1 86 ? -22.014 5.363 21.103 1.00 87.00 86 ASN A O 1
ATOM 717 N N . GLY A 1 87 ? -23.274 4.540 22.770 1.00 84.38 87 GLY A N 1
ATOM 718 C CA . GLY A 1 87 ? -22.981 3.127 22.497 1.00 84.38 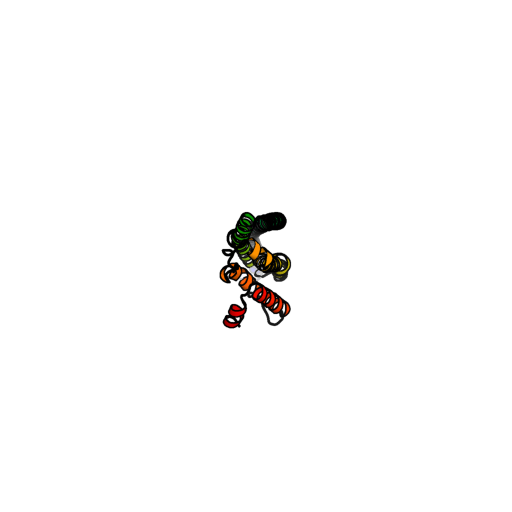87 GLY A CA 1
ATOM 719 C C . GLY A 1 87 ? -23.323 2.660 21.078 1.00 84.38 87 GLY A C 1
ATOM 720 O O . GLY A 1 87 ? -22.532 1.944 20.459 1.00 84.38 87 GLY A O 1
ATOM 721 N N . GLU A 1 88 ? -24.453 3.108 20.524 1.00 86.56 88 GLU A N 1
ATOM 722 C CA . GLU A 1 88 ? -24.874 2.750 19.163 1.00 86.56 88 GLU A CA 1
ATOM 723 C C . GLU A 1 88 ? -23.923 3.324 18.110 1.00 86.56 88 GLU A C 1
ATOM 725 O O . GLU A 1 88 ? -23.457 2.597 17.228 1.00 86.56 88 GLU A O 1
ATOM 730 N N . MET A 1 89 ? -23.555 4.602 18.245 1.00 88.62 89 MET A N 1
ATOM 731 C CA . MET A 1 89 ? -22.616 5.251 17.329 1.00 88.62 89 MET A CA 1
ATOM 732 C C . MET A 1 89 ? -21.200 4.685 17.450 1.00 88.62 89 MET A C 1
ATOM 734 O O . MET A 1 89 ? -20.532 4.482 16.435 1.00 88.62 89 MET A O 1
ATOM 738 N N . VAL A 1 90 ? -20.746 4.356 18.664 1.00 88.69 90 VAL A N 1
ATOM 739 C CA . VAL A 1 90 ? -19.462 3.667 18.874 1.00 88.69 90 VAL A CA 1
ATOM 740 C C . VAL A 1 90 ? -19.455 2.323 18.148 1.00 88.69 90 VAL A C 1
ATOM 742 O O . VAL A 1 90 ? -18.488 2.013 17.451 1.00 88.69 90 VAL A O 1
ATOM 745 N N . ARG A 1 91 ? -20.539 1.542 18.242 1.00 87.75 91 ARG A N 1
ATOM 746 C CA . ARG A 1 91 ? -20.664 0.265 17.528 1.00 87.75 91 ARG A CA 1
ATOM 747 C C . ARG A 1 91 ? -20.662 0.456 16.010 1.00 87.75 91 ARG A C 1
ATOM 749 O O . ARG A 1 91 ? -19.961 -0.280 15.315 1.00 87.75 91 ARG A O 1
ATOM 756 N N . ALA A 1 92 ? -21.399 1.444 15.502 1.00 89.94 92 ALA A N 1
ATOM 757 C CA . ALA A 1 92 ? -21.457 1.750 14.076 1.00 89.94 92 ALA A CA 1
ATOM 758 C C . ALA A 1 92 ? -20.078 2.143 13.524 1.00 89.94 92 ALA A C 1
ATOM 760 O O . ALA A 1 92 ? -19.603 1.526 12.571 1.00 89.94 92 ALA A O 1
ATOM 761 N N . ARG A 1 93 ? -19.385 3.089 14.174 1.00 90.94 93 ARG A N 1
ATOM 762 C CA . ARG A 1 93 ? -18.049 3.545 13.753 1.00 90.94 93 ARG A CA 1
ATOM 763 C C . ARG A 1 93 ? -16.981 2.475 13.887 1.00 90.94 93 ARG A C 1
ATOM 765 O O . ARG A 1 93 ? -16.104 2.387 13.035 1.00 90.94 93 ARG A O 1
ATOM 772 N N . ARG A 1 94 ? -17.064 1.628 14.913 1.00 90.69 94 ARG A N 1
ATOM 773 C CA . ARG A 1 94 ? -16.182 0.466 15.076 1.00 90.69 94 ARG A CA 1
ATOM 774 C C . ARG A 1 94 ? -16.291 -0.488 13.881 1.00 90.69 94 ARG A C 1
ATOM 776 O O . ARG A 1 94 ? -15.272 -0.894 13.328 1.00 90.69 94 ARG A O 1
ATOM 783 N N . ASN A 1 95 ? -17.512 -0.824 13.469 1.00 89.88 95 ASN A N 1
ATOM 784 C CA . ASN A 1 95 ? -17.737 -1.715 12.330 1.00 89.88 95 ASN A CA 1
ATOM 785 C C . ASN A 1 95 ? -17.364 -1.047 11.001 1.00 89.88 95 ASN A C 1
ATOM 787 O O . ASN A 1 95 ? -16.723 -1.672 10.161 1.00 89.88 95 ASN A O 1
ATOM 791 N N . GLU A 1 96 ? -17.715 0.228 10.825 1.00 91.81 96 GLU A N 1
ATOM 792 C CA . GLU A 1 96 ? -17.344 1.000 9.637 1.00 91.81 96 GLU A CA 1
ATOM 793 C C . GLU A 1 96 ? -15.827 1.068 9.467 1.00 91.81 96 GLU A C 1
ATOM 795 O O . GLU A 1 96 ? -15.328 0.826 8.375 1.00 91.81 96 GLU A O 1
ATOM 800 N N . LEU A 1 97 ? -15.089 1.333 10.545 1.00 92.88 97 LEU A N 1
ATOM 801 C CA . LEU A 1 97 ? -13.632 1.400 10.524 1.00 92.88 97 LEU A CA 1
ATOM 802 C C . LEU A 1 97 ? -13.008 0.083 10.051 1.00 92.88 97 LEU A C 1
ATOM 804 O O . LEU A 1 97 ? -12.138 0.096 9.183 1.00 92.88 97 LEU A O 1
ATOM 808 N N . SER A 1 98 ? -13.485 -1.049 10.577 1.00 90.50 98 SER A N 1
ATOM 809 C CA . SER A 1 98 ? -13.051 -2.379 10.135 1.00 90.50 98 SER A CA 1
ATOM 810 C C . SER A 1 98 ? -13.383 -2.628 8.664 1.00 90.50 98 SER A C 1
ATOM 812 O O . SER A 1 98 ? -12.545 -3.134 7.923 1.00 90.50 98 SER A O 1
ATOM 814 N N . ASN A 1 99 ? -14.590 -2.263 8.229 1.00 91.06 99 ASN A N 1
ATOM 815 C CA . ASN A 1 99 ? -15.032 -2.478 6.854 1.00 91.06 99 ASN A CA 1
ATOM 816 C C . ASN A 1 99 ? -14.252 -1.610 5.867 1.00 91.06 99 ASN A C 1
ATOM 818 O O . ASN A 1 99 ? -13.804 -2.115 4.849 1.00 91.06 99 ASN A O 1
ATOM 822 N N . VAL A 1 100 ? -14.045 -0.327 6.167 1.00 92.69 100 VAL A N 1
ATOM 823 C CA . VAL A 1 100 ? -13.239 0.568 5.326 1.00 92.69 100 VAL A CA 1
ATOM 824 C C . VAL A 1 100 ? -11.797 0.072 5.259 1.00 92.69 100 VAL A C 1
ATOM 826 O O . VAL A 1 100 ? -11.191 0.097 4.193 1.00 92.69 100 VAL A O 1
ATOM 829 N N . PHE A 1 101 ? -11.242 -0.427 6.363 1.00 93.00 101 PHE A N 1
ATOM 830 C CA . PHE A 1 101 ? -9.895 -0.981 6.339 1.00 93.00 101 PHE A CA 1
ATOM 831 C C . PHE A 1 101 ? -9.797 -2.207 5.414 1.00 93.00 101 PHE A C 1
ATOM 833 O O . PHE A 1 101 ? -8.986 -2.210 4.491 1.00 93.00 101 PHE A O 1
ATOM 840 N N . VAL A 1 102 ? -10.658 -3.210 5.610 1.00 91.62 102 VAL A N 1
ATOM 841 C CA . VAL A 1 102 ? -10.586 -4.486 4.877 1.00 91.62 102 VAL A CA 1
ATOM 842 C C . VAL A 1 102 ? -11.083 -4.373 3.434 1.00 91.62 102 VAL A C 1
ATOM 844 O O . VAL A 1 102 ? -10.477 -4.949 2.540 1.00 91.62 102 VAL A O 1
ATOM 847 N N . LEU A 1 103 ? -12.170 -3.643 3.181 1.00 91.25 103 LEU A N 1
ATOM 848 C CA . LEU A 1 103 ? -12.825 -3.605 1.867 1.00 91.25 103 LEU A CA 1
ATOM 849 C C . LEU A 1 103 ? -12.312 -2.487 0.957 1.00 91.25 103 LEU A C 1
ATOM 851 O O . LEU A 1 103 ? -12.383 -2.632 -0.259 1.00 91.25 103 LEU A O 1
ATOM 855 N N . ASP A 1 104 ? -11.789 -1.390 1.515 1.00 92.12 104 ASP A N 1
ATOM 856 C CA . ASP A 1 104 ? -11.260 -0.290 0.702 1.00 92.12 104 ASP A CA 1
ATOM 857 C C . ASP A 1 104 ? -9.732 -0.232 0.740 1.00 92.12 104 ASP A C 1
ATOM 859 O O . ASP A 1 104 ? -9.096 -0.092 -0.306 1.00 92.12 104 ASP A O 1
ATOM 863 N N . TYR A 1 105 ? -9.133 -0.271 1.935 1.00 93.50 105 TYR A N 1
ATOM 864 C CA . TYR A 1 105 ? -7.709 0.025 2.071 1.00 93.50 105 TYR A CA 1
ATOM 865 C C . TYR A 1 105 ? -6.817 -1.175 1.738 1.00 93.50 105 TYR A C 1
ATOM 867 O O . TYR A 1 105 ? -5.852 -1.000 0.994 1.00 93.50 105 TYR A O 1
ATOM 875 N N . CYS A 1 106 ? -7.159 -2.387 2.192 1.00 92.69 106 CYS A N 1
ATOM 876 C CA . CYS A 1 106 ? -6.410 -3.594 1.823 1.00 92.69 106 CYS A CA 1
ATOM 877 C C . CYS A 1 106 ? -6.346 -3.808 0.296 1.00 92.69 106 CYS A C 1
ATOM 879 O O . CYS A 1 106 ? -5.237 -3.981 -0.204 1.00 92.69 106 CYS A O 1
ATOM 881 N N . PRO A 1 107 ? -7.445 -3.712 -0.485 1.00 93.50 107 PRO A N 1
ATOM 882 C CA . PRO A 1 107 ? -7.381 -3.885 -1.938 1.00 93.50 107 PRO A CA 1
ATOM 883 C C . PRO A 1 107 ? -6.566 -2.799 -2.648 1.00 93.50 107 PRO A C 1
ATOM 885 O O . PRO A 1 107 ? -5.839 -3.093 -3.597 1.00 93.50 107 PRO A O 1
ATOM 888 N N . ALA A 1 108 ? -6.641 -1.547 -2.179 1.00 93.56 108 ALA A N 1
ATOM 889 C CA . ALA A 1 108 ? -5.810 -0.466 -2.708 1.00 93.56 108 ALA A CA 1
ATOM 890 C C . ALA A 1 108 ? -4.319 -0.745 -2.459 1.00 93.56 108 ALA A C 1
ATOM 892 O O . ALA A 1 108 ? -3.499 -0.628 -3.372 1.00 93.56 108 ALA A O 1
ATOM 893 N N . MET A 1 109 ? -3.981 -1.194 -1.248 1.00 95.06 109 MET A N 1
ATOM 894 C CA . MET A 1 109 ? -2.614 -1.564 -0.897 1.00 95.06 109 MET A CA 1
ATOM 895 C C . MET A 1 109 ? -2.142 -2.811 -1.658 1.00 95.06 109 MET A C 1
ATOM 897 O O . MET A 1 109 ? -0.993 -2.860 -2.082 1.00 95.06 109 MET A O 1
ATOM 901 N N . GLN A 1 110 ? -3.019 -3.785 -1.911 1.00 94.31 110 GLN A N 1
ATOM 902 C CA . GLN A 1 110 ? -2.719 -4.960 -2.731 1.00 94.31 110 GLN A CA 1
ATOM 903 C C . GLN A 1 110 ? -2.373 -4.568 -4.171 1.00 94.31 110 GLN A C 1
ATOM 905 O O . GLN A 1 110 ? -1.369 -5.037 -4.711 1.00 94.31 110 GLN A O 1
ATOM 910 N N . ALA A 1 111 ? -3.165 -3.684 -4.786 1.00 93.00 111 ALA A N 1
ATOM 911 C CA . ALA A 1 111 ? -2.875 -3.158 -6.118 1.00 93.00 111 ALA A CA 1
ATOM 912 C C . ALA A 1 111 ? -1.537 -2.401 -6.141 1.00 93.00 111 ALA A C 1
ATOM 914 O O . ALA A 1 111 ? -0.731 -2.600 -7.053 1.00 93.00 111 ALA A O 1
ATOM 915 N N . TYR A 1 112 ? -1.273 -1.596 -5.107 1.00 93.94 112 TYR A N 1
ATOM 916 C CA . TYR A 1 112 ? -0.024 -0.852 -4.967 1.00 93.94 112 TYR A CA 1
ATOM 917 C C . TYR A 1 112 ? 1.188 -1.782 -4.820 1.00 93.94 112 TYR A C 1
ATOM 919 O O . TYR A 1 112 ? 2.163 -1.646 -5.555 1.00 93.94 112 TYR A O 1
ATOM 927 N N . CYS A 1 113 ? 1.099 -2.790 -3.948 1.00 91.88 113 CYS A N 1
ATOM 928 C CA . CYS A 1 113 ? 2.125 -3.814 -3.764 1.00 91.88 113 CYS A CA 1
ATOM 929 C C . CYS A 1 113 ? 2.398 -4.607 -5.039 1.00 91.88 113 CYS A C 1
ATOM 931 O O . CYS A 1 113 ? 3.559 -4.863 -5.347 1.00 91.88 113 CYS A O 1
ATOM 933 N N . ARG A 1 114 ? 1.357 -4.988 -5.787 1.00 91.38 114 ARG A N 1
ATOM 934 C CA . ARG A 1 114 ? 1.516 -5.739 -7.035 1.00 91.38 114 ARG A CA 1
ATOM 935 C C . ARG A 1 114 ? 2.304 -4.937 -8.066 1.00 91.38 114 ARG A C 1
ATOM 937 O O . ARG A 1 114 ? 3.283 -5.440 -8.606 1.00 91.38 114 ARG A O 1
ATOM 944 N N . LEU A 1 115 ? 1.919 -3.682 -8.300 1.00 90.25 115 LEU A N 1
ATOM 945 C CA . LEU A 1 115 ? 2.624 -2.836 -9.259 1.00 90.25 115 LEU A CA 1
ATOM 946 C C . LEU A 1 115 ? 4.048 -2.511 -8.782 1.00 90.25 115 LEU A C 1
ATOM 948 O O . LEU A 1 115 ? 4.989 -2.568 -9.569 1.00 90.25 115 LEU A O 1
ATO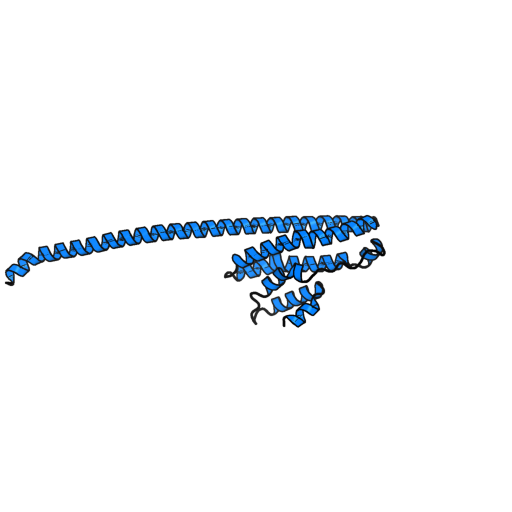M 952 N N . ALA A 1 116 ? 4.233 -2.245 -7.487 1.00 89.31 116 ALA A N 1
ATOM 953 C CA . ALA A 1 116 ? 5.556 -2.056 -6.898 1.00 89.31 116 ALA A CA 1
ATOM 954 C C . ALA A 1 116 ? 6.445 -3.297 -7.070 1.00 89.31 116 ALA A C 1
ATOM 956 O O . ALA A 1 116 ? 7.632 -3.166 -7.350 1.00 89.31 116 ALA A O 1
ATOM 957 N N . GLN A 1 117 ? 5.886 -4.503 -6.953 1.00 87.88 117 GLN A N 1
ATOM 958 C CA . GLN A 1 117 ? 6.625 -5.747 -7.165 1.00 87.88 117 GLN A CA 1
ATOM 959 C C . GLN A 1 117 ? 7.077 -5.889 -8.622 1.00 87.88 117 GLN A C 1
ATOM 961 O O . GLN A 1 117 ? 8.209 -6.299 -8.859 1.00 87.88 117 GLN A O 1
ATOM 966 N N . GLU A 1 118 ? 6.229 -5.508 -9.579 1.00 86.44 118 GLU A N 1
ATOM 967 C CA . GLU A 1 118 ? 6.545 -5.527 -11.012 1.00 86.44 118 GLU A CA 1
ATOM 968 C C . GLU A 1 118 ? 7.577 -4.453 -11.409 1.00 86.44 118 GLU A C 1
ATOM 970 O O . GLU A 1 118 ? 8.396 -4.682 -12.298 1.00 86.44 118 GLU A O 1
ATOM 975 N N . ILE A 1 119 ? 7.554 -3.272 -10.779 1.00 86.19 119 ILE A N 1
ATOM 976 C CA . ILE A 1 119 ? 8.471 -2.162 -11.102 1.00 86.19 119 ILE A CA 1
ATOM 977 C C . ILE A 1 119 ? 9.820 -2.318 -10.386 1.00 86.19 119 ILE A C 1
ATOM 979 O O . ILE A 1 119 ? 10.865 -2.025 -10.966 1.00 86.19 119 ILE A O 1
ATOM 983 N N . PHE A 1 120 ? 9.816 -2.771 -9.131 1.00 85.62 120 PHE A N 1
ATOM 984 C CA . PHE A 1 120 ? 11.009 -2.845 -8.280 1.00 85.62 120 PHE A CA 1
ATOM 985 C C . PHE A 1 120 ? 11.643 -4.238 -8.231 1.00 85.62 120 PHE A C 1
ATOM 987 O O . PHE A 1 120 ? 12.517 -4.474 -7.400 1.00 85.62 120 PHE A O 1
ATOM 994 N N . GLU A 1 121 ? 11.236 -5.1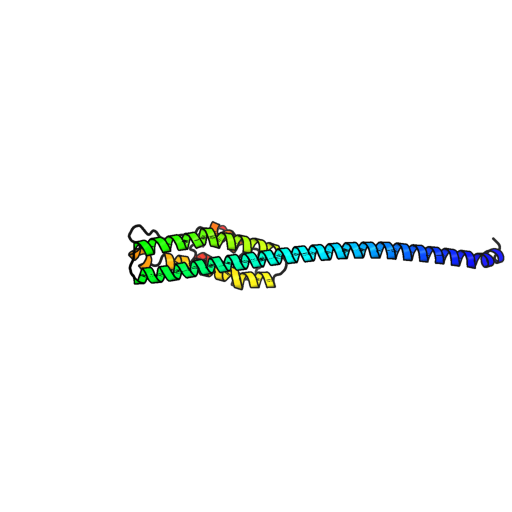66 -9.104 1.00 79.56 121 GLU A N 1
ATOM 995 C CA . GLU A 1 121 ? 11.700 -6.562 -9.098 1.00 79.56 121 GLU A CA 1
ATOM 996 C C . GLU A 1 121 ? 13.233 -6.681 -9.016 1.00 79.56 121 GLU A C 1
ATOM 998 O O . GLU A 1 121 ? 13.768 -7.484 -8.246 1.00 79.56 121 GLU A O 1
ATOM 1003 N N . LEU A 1 122 ? 13.933 -5.828 -9.769 1.00 79.19 122 LEU A N 1
ATOM 1004 C CA . LEU A 1 122 ? 15.394 -5.804 -9.874 1.00 79.19 122 LEU A CA 1
ATOM 1005 C C . LEU A 1 122 ? 16.055 -4.679 -9.054 1.00 79.19 122 LEU A C 1
ATOM 1007 O O . LEU A 1 122 ? 17.280 -4.643 -8.955 1.00 79.19 122 LEU A O 1
ATOM 1011 N N . ASP A 1 123 ? 15.272 -3.776 -8.453 1.00 84.31 123 ASP A N 1
ATOM 1012 C CA . ASP A 1 123 ? 15.756 -2.598 -7.721 1.00 84.31 123 ASP A CA 1
ATOM 1013 C C . ASP A 1 123 ? 15.573 -2.789 -6.207 1.00 84.31 123 ASP A C 1
ATOM 1015 O O . ASP A 1 123 ? 14.524 -2.495 -5.623 1.00 84.31 123 ASP A O 1
ATOM 1019 N N . ARG A 1 124 ? 16.618 -3.325 -5.561 1.00 80.81 124 ARG A N 1
ATOM 1020 C CA . ARG A 1 124 ? 16.591 -3.660 -4.129 1.00 80.81 124 ARG A CA 1
ATOM 1021 C C . ARG A 1 124 ? 16.374 -2.431 -3.247 1.00 80.81 124 ARG A C 1
ATOM 1023 O O . ARG A 1 124 ? 15.660 -2.534 -2.254 1.00 80.81 124 ARG A O 1
ATOM 1030 N N . GLU A 1 125 ? 16.980 -1.295 -3.583 1.00 86.00 125 GLU A N 1
ATOM 1031 C CA . GLU A 1 125 ? 16.883 -0.083 -2.764 1.00 86.00 125 GLU A CA 1
ATOM 1032 C C . GLU A 1 125 ? 15.460 0.464 -2.775 1.00 86.00 125 GLU A C 1
ATOM 1034 O O . GLU A 1 125 ? 14.884 0.689 -1.709 1.00 86.00 125 GLU A O 1
ATOM 1039 N N . LYS A 1 126 ? 14.843 0.588 -3.957 1.00 86.31 126 LYS A N 1
ATOM 1040 C CA . LYS A 1 126 ? 13.447 1.040 -4.053 1.00 86.31 126 LYS A CA 1
ATOM 1041 C C . LYS A 1 126 ? 12.483 0.082 -3.381 1.00 86.31 126 LYS A C 1
ATOM 1043 O O . LYS A 1 126 ? 11.535 0.513 -2.727 1.00 86.31 126 LYS A O 1
ATOM 1048 N N . ARG A 1 127 ? 12.733 -1.223 -3.486 1.00 85.12 127 ARG A N 1
ATOM 1049 C CA . ARG A 1 127 ? 11.929 -2.224 -2.786 1.00 85.12 127 ARG A CA 1
ATOM 1050 C C . ARG A 1 127 ? 12.042 -2.085 -1.267 1.00 85.12 127 ARG A C 1
ATOM 1052 O O . ARG A 1 127 ? 11.020 -2.128 -0.587 1.00 85.12 127 ARG A O 1
ATOM 1059 N N . GLN A 1 128 ? 13.252 -1.900 -0.740 1.00 85.12 128 GLN A N 1
ATOM 1060 C CA . GLN A 1 128 ? 13.472 -1.683 0.691 1.00 85.12 128 GLN A CA 1
ATOM 1061 C C . GLN A 1 128 ? 12.775 -0.402 1.166 1.00 85.12 128 GLN A C 1
ATOM 1063 O O . GLN A 1 128 ? 12.034 -0.436 2.146 1.00 85.12 128 GLN A O 1
ATOM 1068 N N . GLN A 1 129 ? 12.917 0.696 0.418 1.00 88.50 129 GLN A N 1
ATOM 1069 C CA . GLN A 1 129 ? 12.215 1.952 0.689 1.00 88.50 129 GLN A CA 1
ATOM 1070 C C . GLN A 1 129 ? 10.695 1.765 0.688 1.00 88.50 129 GLN A C 1
ATOM 1072 O O . GLN A 1 129 ? 10.007 2.300 1.552 1.00 88.50 129 GLN A O 1
ATOM 1077 N N . PHE A 1 130 ? 10.154 0.978 -0.244 1.00 90.50 130 PHE A N 1
ATOM 1078 C CA . PHE A 1 130 ? 8.726 0.679 -0.281 1.00 90.50 130 PHE A CA 1
ATOM 1079 C C . PHE A 1 130 ? 8.266 -0.099 0.962 1.00 90.50 130 PHE A C 1
ATOM 1081 O O . PHE A 1 130 ? 7.214 0.199 1.535 1.00 90.50 130 PHE A O 1
ATOM 1088 N N . ILE A 1 131 ? 9.062 -1.074 1.413 1.00 88.69 131 ILE A N 1
ATOM 1089 C CA . ILE A 1 131 ? 8.775 -1.840 2.632 1.00 88.69 131 ILE A CA 1
ATOM 1090 C C . ILE A 1 131 ? 8.740 -0.912 3.848 1.00 88.69 131 ILE A C 1
ATOM 1092 O O . ILE A 1 131 ? 7.780 -0.942 4.616 1.00 88.69 131 ILE A O 1
ATOM 1096 N N . GLU A 1 132 ? 9.760 -0.076 4.010 1.00 87.75 132 GLU A N 1
ATOM 1097 C CA . GLU A 1 132 ? 9.911 0.799 5.173 1.00 87.75 132 GLU A CA 1
ATOM 1098 C C . GLU A 1 132 ? 8.873 1.923 5.206 1.00 87.75 132 GLU A C 1
ATOM 1100 O O . GLU A 1 132 ? 8.295 2.189 6.259 1.00 87.75 132 GLU A O 1
ATOM 1105 N N . ASN A 1 133 ? 8.597 2.549 4.061 1.00 89.88 133 ASN A N 1
ATOM 1106 C CA . ASN A 1 133 ? 7.768 3.754 3.997 1.00 89.88 133 ASN A CA 1
ATOM 1107 C C . ASN A 1 133 ? 6.278 3.470 3.789 1.00 89.88 133 ASN A C 1
ATOM 1109 O O . ASN A 1 133 ? 5.447 4.320 4.112 1.00 89.88 133 ASN A O 1
ATOM 1113 N N . HIS A 1 134 ? 5.918 2.300 3.255 1.00 91.75 134 HIS A N 1
ATOM 1114 C CA . HIS A 1 134 ? 4.526 1.990 2.924 1.00 91.75 134 HIS A CA 1
ATOM 1115 C C . HIS A 1 134 ? 4.043 0.692 3.566 1.00 91.75 134 HIS A C 1
ATOM 1117 O O . HIS A 1 134 ? 3.015 0.695 4.245 1.00 91.75 134 HIS A O 1
ATOM 1123 N N . LEU A 1 135 ? 4.779 -0.410 3.406 1.00 90.62 135 LEU A N 1
ATOM 1124 C CA . LEU A 1 135 ? 4.293 -1.725 3.829 1.00 90.62 135 LEU A CA 1
ATOM 1125 C C . LEU A 1 135 ? 4.301 -1.922 5.350 1.00 90.62 135 LEU A C 1
ATOM 1127 O O . LEU A 1 135 ? 3.298 -2.347 5.924 1.00 90.62 135 LEU A O 1
ATOM 1131 N N . ASN A 1 136 ? 5.407 -1.590 6.016 1.00 89.31 136 ASN A N 1
ATOM 1132 C CA . ASN A 1 136 ? 5.522 -1.687 7.471 1.00 89.31 136 ASN A CA 1
ATOM 1133 C C . ASN A 1 136 ? 4.538 -0.738 8.181 1.00 89.31 136 ASN A C 1
ATOM 1135 O O . ASN A 1 136 ? 3.828 -1.204 9.075 1.00 89.31 136 ASN A O 1
ATOM 1139 N N . PRO A 1 137 ? 4.395 0.544 7.775 1.00 91.69 137 PRO A N 1
ATOM 1140 C CA . PRO A 1 137 ? 3.369 1.429 8.323 1.00 91.69 137 PRO A CA 1
ATOM 1141 C C . PRO A 1 137 ? 1.947 0.901 8.125 1.00 91.69 137 PRO A C 1
ATOM 1143 O O . PRO A 1 137 ? 1.136 0.985 9.045 1.00 91.69 137 PRO A O 1
ATOM 1146 N N . PHE A 1 138 ? 1.647 0.310 6.965 1.00 93.88 138 PHE A N 1
ATOM 1147 C CA . PHE A 1 138 ? 0.358 -0.330 6.708 1.00 93.88 138 PHE A CA 1
ATOM 1148 C C . PHE A 1 138 ? 0.088 -1.491 7.680 1.00 93.88 138 PHE A C 1
ATOM 1150 O O . PHE A 1 138 ? -0.959 -1.525 8.330 1.00 93.88 138 PHE A O 1
ATOM 1157 N N . LEU A 1 139 ? 1.043 -2.414 7.841 1.00 91.19 139 LEU A N 1
ATOM 1158 C CA . LEU A 1 139 ? 0.917 -3.552 8.761 1.00 91.19 139 LEU A CA 1
ATOM 1159 C C . LEU A 1 139 ? 0.867 -3.114 10.230 1.00 91.19 139 LEU A C 1
ATOM 1161 O O . LEU A 1 139 ? 0.178 -3.732 11.045 1.00 91.19 139 LEU A O 1
ATOM 1165 N N . GLN A 1 140 ? 1.585 -2.048 10.583 1.00 89.69 140 GLN A N 1
ATOM 1166 C CA . GLN A 1 140 ? 1.509 -1.449 11.908 1.00 89.69 140 GLN A CA 1
ATOM 1167 C C . GLN A 1 140 ? 0.118 -0.867 12.164 1.00 89.69 140 GLN A C 1
ATOM 1169 O O . GLN A 1 140 ? -0.494 -1.204 13.176 1.00 89.69 140 GLN A O 1
ATOM 1174 N N . LEU A 1 141 ? -0.409 -0.072 11.229 1.00 90.62 141 LEU A N 1
ATOM 1175 C CA . LEU A 1 141 ? -1.754 0.488 11.321 1.00 90.62 141 LEU A CA 1
ATOM 1176 C C . LEU A 1 141 ? -2.811 -0.615 11.450 1.00 90.62 141 LEU A C 1
ATOM 1178 O O . LEU A 1 141 ? -3.719 -0.486 12.265 1.00 90.62 141 LEU A O 1
ATOM 1182 N N . ALA A 1 142 ? -2.680 -1.712 10.699 1.00 91.31 142 ALA A N 1
ATOM 1183 C CA . ALA A 1 142 ? -3.577 -2.861 10.793 1.00 91.31 142 ALA A CA 1
ATOM 1184 C C . ALA A 1 142 ? -3.630 -3.434 12.220 1.00 91.31 142 ALA A C 1
ATOM 1186 O O . ALA A 1 142 ? -4.712 -3.626 12.782 1.00 91.31 142 ALA A O 1
ATOM 1187 N N . GLY A 1 143 ? -2.460 -3.668 12.824 1.00 88.12 143 GLY A N 1
ATOM 1188 C CA . GLY A 1 143 ? -2.350 -4.159 14.198 1.00 88.12 143 GLY A CA 1
ATOM 1189 C C . GLY A 1 143 ? -2.897 -3.164 15.221 1.00 88.12 143 GLY A C 1
ATOM 1190 O O . GLY A 1 143 ? -3.674 -3.543 16.098 1.00 88.12 143 GLY A O 1
ATOM 1191 N N . ASP A 1 144 ? -2.552 -1.885 15.080 1.00 89.62 144 ASP A N 1
ATOM 1192 C CA . ASP A 1 144 ? -2.996 -0.822 15.983 1.00 89.62 144 ASP A CA 1
ATOM 1193 C C . ASP A 1 144 ? -4.524 -0.645 15.921 1.00 89.62 144 ASP A C 1
ATOM 1195 O O . ASP A 1 144 ? -5.187 -0.534 16.955 1.00 89.62 144 ASP A O 1
ATOM 1199 N N . LEU A 1 145 ? -5.115 -0.696 14.722 1.00 90.38 145 LEU A N 1
ATOM 1200 C CA . LEU A 1 145 ? -6.565 -0.679 14.530 1.00 90.38 145 LEU A CA 1
ATOM 1201 C C . LEU A 1 145 ? -7.230 -1.875 15.201 1.00 90.38 145 LEU A C 1
ATOM 1203 O O . LEU A 1 145 ? -8.200 -1.691 15.932 1.00 90.38 145 LEU A O 1
ATOM 1207 N N . LEU A 1 146 ? -6.707 -3.085 14.996 1.00 89.25 146 LEU A N 1
ATOM 1208 C CA . LEU A 1 146 ? -7.259 -4.293 15.604 1.00 89.25 146 LEU A CA 1
ATOM 1209 C C . LEU A 1 146 ? -7.240 -4.209 17.137 1.00 89.25 146 LEU A C 1
ATOM 1211 O O . LEU A 1 146 ? -8.222 -4.568 17.790 1.00 89.25 146 LEU A O 1
ATOM 1215 N N . GLN A 1 147 ? -6.153 -3.687 17.714 1.00 88.12 147 GLN A N 1
ATOM 1216 C CA . GLN A 1 147 ? -6.057 -3.443 19.151 1.00 88.12 147 GLN A CA 1
ATOM 1217 C C . GLN A 1 147 ? -7.091 -2.418 19.615 1.00 88.12 147 GLN A C 1
ATOM 1219 O O . GLN A 1 147 ? -7.825 -2.701 20.559 1.00 88.12 147 GLN A O 1
ATOM 1224 N N . VAL A 1 148 ? -7.190 -1.260 18.949 1.00 87.56 148 VAL A N 1
ATOM 1225 C CA . VAL A 1 148 ? -8.151 -0.191 19.282 1.00 87.56 148 VAL A CA 1
ATOM 1226 C C . VAL A 1 148 ? -9.591 -0.696 19.214 1.00 87.56 148 VAL A C 1
ATOM 1228 O O . VAL A 1 148 ? -10.355 -0.516 20.161 1.00 87.56 148 VAL A O 1
ATOM 1231 N N . LEU A 1 149 ? -9.953 -1.370 18.124 1.00 87.50 149 LEU A N 1
ATOM 1232 C CA . LEU A 1 149 ? -11.291 -1.907 17.877 1.00 87.50 149 LEU A CA 1
ATOM 1233 C C . LEU A 1 149 ? -11.710 -2.960 18.910 1.00 87.50 149 LEU A C 1
ATOM 1235 O O . LEU A 1 149 ? -12.905 -3.142 19.147 1.00 87.50 149 LEU A O 1
ATOM 1239 N N . ASN A 1 150 ? -10.749 -3.646 19.525 1.00 87.44 150 ASN A N 1
ATOM 1240 C CA . ASN A 1 150 ? -10.986 -4.686 20.523 1.00 87.44 150 ASN A CA 1
ATOM 1241 C C . ASN A 1 150 ? -10.665 -4.242 21.957 1.00 87.44 150 ASN A C 1
ATOM 1243 O O . ASN A 1 150 ? -10.652 -5.072 22.866 1.00 87.44 150 ASN A O 1
ATOM 1247 N N . GLN A 1 151 ? -10.430 -2.947 22.192 1.00 87.56 151 GLN A N 1
ATOM 1248 C CA . GLN A 1 151 ? -10.247 -2.434 23.547 1.00 87.56 151 GLN A CA 1
ATOM 1249 C C . GLN A 1 151 ? -11.497 -2.681 24.389 1.00 87.56 151 GLN A C 1
ATOM 1251 O O . GLN A 1 151 ? -12.604 -2.310 23.996 1.00 87.56 151 GLN A O 1
ATOM 1256 N N . LYS A 1 152 ? -11.294 -3.203 25.603 1.00 85.12 152 LYS A N 1
ATOM 1257 C CA . LYS A 1 152 ? -12.370 -3.546 26.542 1.00 85.12 152 LYS A CA 1
ATOM 1258 C C . LYS A 1 152 ? -13.356 -2.395 26.768 1.00 85.12 152 LYS A C 1
ATOM 1260 O O . LYS A 1 152 ? -14.561 -2.569 26.679 1.00 85.12 152 LYS A O 1
ATOM 1265 N N . LYS A 1 153 ? -12.847 -1.175 26.960 1.00 84.00 153 LYS A N 1
ATOM 1266 C CA . LYS A 1 153 ? -13.684 0.024 27.129 1.00 84.00 153 LYS A CA 1
ATOM 1267 C C . LYS A 1 153 ? -14.617 0.269 25.935 1.00 84.00 153 LYS A C 1
ATOM 1269 O O . LYS A 1 153 ? -15.737 0.734 26.114 1.00 84.00 153 LYS A O 1
ATOM 1274 N N . LEU A 1 154 ? -14.140 -0.010 24.726 1.00 82.69 154 LEU A N 1
ATOM 1275 C CA . LEU A 1 154 ? -14.867 0.212 23.482 1.00 82.69 154 LEU A CA 1
ATOM 1276 C C . LEU A 1 154 ? -15.934 -0.870 23.282 1.00 82.69 154 LEU A C 1
ATOM 1278 O O . LEU A 1 154 ? -17.063 -0.550 22.920 1.00 82.69 154 LEU A O 1
ATOM 1282 N N . THR A 1 155 ? -15.609 -2.127 23.597 1.00 83.19 155 THR A N 1
ATOM 1283 C CA . THR A 1 155 ? -16.566 -3.243 23.567 1.00 83.19 155 THR A CA 1
ATOM 1284 C C . THR A 1 155 ? -17.642 -3.114 24.643 1.00 83.19 155 THR A C 1
ATOM 1286 O O . THR A 1 155 ? -18.809 -3.352 24.352 1.00 83.19 155 THR A O 1
ATOM 1289 N N . ASP A 1 156 ? -17.281 -2.666 25.848 1.00 84.81 156 ASP A N 1
ATOM 1290 C CA . ASP A 1 156 ? -18.222 -2.482 26.959 1.00 84.81 156 ASP A CA 1
ATOM 1291 C C . ASP A 1 156 ? -19.257 -1.389 26.634 1.00 84.81 156 ASP A C 1
ATOM 1293 O O . ASP A 1 156 ? -20.447 -1.561 26.890 1.00 84.81 156 ASP A O 1
ATOM 1297 N N . ILE A 1 157 ? -18.825 -0.285 26.007 1.00 82.69 157 ILE A N 1
ATOM 1298 C CA . ILE A 1 157 ? -19.710 0.815 25.581 1.00 82.69 157 ILE A CA 1
ATOM 1299 C C . ILE A 1 157 ? -20.557 0.424 24.359 1.00 82.69 157 ILE A C 1
ATOM 1301 O O . ILE A 1 157 ? -21.713 0.829 24.265 1.00 82.69 157 ILE A O 1
ATOM 1305 N N . ALA A 1 158 ? -20.014 -0.374 23.435 1.00 78.88 158 ALA A N 1
ATOM 1306 C CA . ALA A 1 158 ? -20.743 -0.866 22.261 1.00 78.88 158 ALA A CA 1
ATOM 1307 C C . ALA A 1 158 ? -21.819 -1.923 22.602 1.00 78.88 158 ALA A C 1
ATOM 1309 O O . ALA A 1 158 ? -22.659 -2.244 21.755 1.00 78.88 158 ALA A O 1
ATOM 1310 N N . GLY A 1 159 ? -21.805 -2.449 23.830 1.00 79.88 159 GLY A N 1
ATOM 1311 C CA . GLY A 1 159 ? -22.815 -3.352 24.369 1.00 79.88 159 GLY A CA 1
ATOM 1312 C C . GLY A 1 159 ? -22.580 -4.840 24.060 1.00 79.88 159 GLY A C 1
ATOM 1313 O O . GLY A 1 159 ? -21.656 -5.211 23.333 1.00 79.88 159 GLY A O 1
ATOM 1314 N N . PRO A 1 160 ? -23.445 -5.730 24.584 1.00 71.81 160 PRO A N 1
ATOM 1315 C CA . PRO A 1 160 ? -23.240 -7.187 24.582 1.00 71.81 160 PRO A CA 1
ATOM 1316 C C . PRO A 1 160 ? -23.209 -7.843 23.188 1.00 71.81 160 PRO A C 1
ATOM 1318 O O . PRO A 1 160 ? -22.804 -8.994 23.060 1.00 71.81 160 PRO A O 1
ATOM 1321 N N . GLY A 1 161 ? -23.599 -7.125 22.129 1.00 67.88 161 GLY A N 1
ATOM 1322 C CA . GLY A 1 161 ? -23.517 -7.5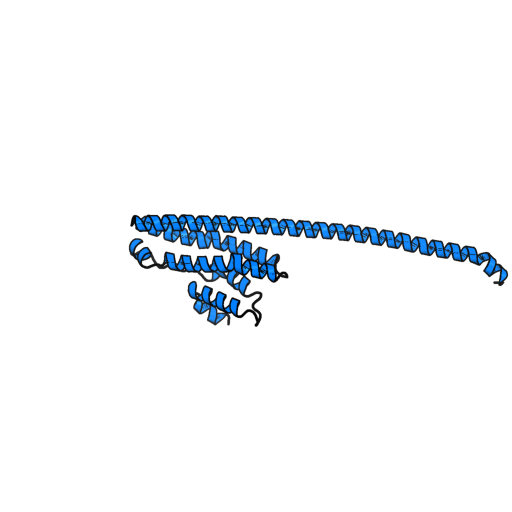85 20.737 1.00 67.88 161 GLY A CA 1
ATOM 1323 C C . GLY A 1 161 ? -22.204 -7.242 20.015 1.00 67.88 161 GLY A C 1
ATOM 1324 O O . GLY A 1 161 ? -22.094 -7.485 18.810 1.00 67.88 161 GLY A O 1
ATOM 1325 N N . ALA A 1 162 ? -21.231 -6.630 20.695 1.00 75.12 162 ALA A N 1
ATOM 1326 C CA . ALA A 1 162 ? -19.952 -6.223 20.118 1.00 75.12 162 ALA A CA 1
ATOM 1327 C C . ALA A 1 162 ? -18.895 -7.336 20.234 1.00 75.12 162 ALA A C 1
ATOM 1329 O O . ALA A 1 162 ? -18.003 -7.291 21.079 1.00 75.12 162 ALA A O 1
ATOM 1330 N N . LEU A 1 163 ? -18.981 -8.339 19.355 1.00 79.94 163 LEU A N 1
ATOM 1331 C CA . LEU A 1 163 ? -17.970 -9.399 19.271 1.00 79.94 163 LEU A CA 1
ATOM 1332 C C . LEU A 1 163 ? -16.594 -8.836 18.871 1.00 79.94 163 LEU A C 1
ATOM 1334 O O . LEU A 1 163 ? -16.541 -7.854 18.118 1.00 79.94 163 LEU A O 1
ATOM 1338 N N . PRO A 1 164 ? -15.479 -9.442 19.326 1.00 81.94 164 PRO A N 1
ATOM 1339 C CA . PRO A 1 164 ? -14.137 -9.059 18.898 1.00 81.94 164 PRO A CA 1
ATOM 1340 C C . PRO A 1 164 ? -14.000 -9.130 17.376 1.00 81.94 164 PRO A C 1
ATOM 1342 O O . PRO A 1 164 ? -14.329 -10.146 16.764 1.00 81.94 164 PRO A O 1
ATOM 1345 N N . ILE A 1 165 ? -13.498 -8.055 16.776 1.00 86.12 165 ILE A N 1
ATOM 1346 C CA . ILE A 1 165 ? -13.163 -8.017 15.355 1.00 86.12 165 ILE A CA 1
ATOM 1347 C C . ILE A 1 165 ? -11.909 -8.859 15.152 1.00 86.12 165 ILE A C 1
ATOM 1349 O O . ILE A 1 165 ? -10.969 -8.792 15.946 1.00 86.12 165 ILE A O 1
ATOM 1353 N N . ARG A 1 166 ? -11.908 -9.673 14.100 1.00 85.31 166 ARG A N 1
ATOM 1354 C CA . ARG A 1 166 ? -10.764 -10.481 13.683 1.00 85.31 166 ARG A CA 1
ATOM 1355 C C . ARG A 1 166 ? -10.590 -10.295 12.191 1.00 85.31 166 ARG A C 1
ATOM 1357 O O . ARG A 1 166 ? -11.557 -10.459 11.451 1.00 85.31 166 ARG A O 1
ATOM 1364 N N . TYR A 1 167 ? -9.378 -9.969 11.774 1.00 86.88 167 TYR A N 1
ATOM 1365 C CA . TYR A 1 167 ? -9.042 -9.982 10.359 1.00 86.88 167 TYR A CA 1
ATOM 1366 C C . TYR A 1 167 ? -8.625 -11.383 9.922 1.00 86.88 167 TYR A C 1
ATOM 1368 O O . TYR A 1 167 ? -8.278 -12.222 10.760 1.00 86.88 167 TYR A O 1
ATOM 1376 N N . GLN A 1 168 ? -8.675 -11.645 8.621 1.00 85.00 168 GLN A N 1
ATOM 1377 C CA . GLN A 1 168 ? -8.248 -12.915 8.055 1.00 85.00 168 GLN A CA 1
ATOM 1378 C C . GLN A 1 168 ? -6.842 -12.773 7.484 1.00 85.00 168 GLN A C 1
ATOM 1380 O O . GLN A 1 168 ? -6.449 -11.715 7.006 1.00 85.00 168 GLN A O 1
ATOM 1385 N N . TYR A 1 169 ? -6.066 -13.857 7.512 1.00 80.50 169 TYR A N 1
ATOM 1386 C CA . TYR A 1 169 ? -4.723 -13.846 6.931 1.00 80.50 169 TYR A CA 1
ATOM 1387 C C . TYR A 1 169 ? -4.748 -13.516 5.430 1.00 80.50 169 TYR A C 1
ATOM 1389 O O . TYR A 1 169 ? -3.875 -12.802 4.950 1.00 80.50 169 TYR A O 1
ATOM 1397 N N . MET A 1 170 ? -5.779 -13.988 4.719 1.00 85.19 170 MET A N 1
ATOM 1398 C CA . MET A 1 170 ? -5.991 -13.720 3.292 1.00 85.19 170 MET A CA 1
ATOM 1399 C C . MET A 1 170 ? -6.134 -12.230 2.966 1.00 85.19 170 MET A C 1
ATOM 1401 O O . MET A 1 170 ? -5.842 -11.832 1.851 1.00 85.19 170 MET A O 1
ATOM 1405 N N . ASP A 1 171 ? -6.523 -11.392 3.931 1.00 84.69 171 ASP A N 1
ATOM 1406 C CA . ASP A 1 171 ? -6.616 -9.944 3.716 1.00 84.69 171 ASP A CA 1
ATOM 1407 C C . ASP A 1 171 ? -5.226 -9.275 3.641 1.00 84.69 171 ASP A C 1
ATOM 1409 O O . ASP A 1 171 ? -5.124 -8.101 3.288 1.00 84.69 171 ASP A O 1
ATOM 1413 N N . PHE A 1 172 ? -4.156 -9.996 4.005 1.00 87.50 172 PHE A N 1
ATOM 1414 C CA . PHE A 1 172 ? -2.782 -9.491 4.118 1.00 87.50 172 PHE A CA 1
ATOM 1415 C C . PHE A 1 172 ? -1.739 -10.386 3.443 1.00 87.50 172 PHE A C 1
ATOM 1417 O O . PHE A 1 172 ? -0.539 -10.117 3.565 1.00 87.50 172 PHE A O 1
ATOM 1424 N N . ASP A 1 173 ? -2.155 -11.460 2.773 1.00 86.69 173 ASP A N 1
ATOM 1425 C CA . ASP A 1 173 ? -1.246 -12.417 2.140 1.00 86.69 173 ASP A CA 1
ATOM 1426 C C . ASP A 1 173 ? -0.275 -11.713 1.183 1.00 86.69 173 ASP A C 1
ATOM 1428 O O . ASP A 1 173 ? 0.934 -11.903 1.298 1.00 86.69 173 ASP A O 1
ATOM 1432 N N . PHE A 1 174 ? -0.773 -10.767 0.385 1.00 88.94 174 PHE A N 1
ATOM 1433 C CA . PHE A 1 174 ? 0.000 -9.939 -0.533 1.00 88.94 174 PHE A CA 1
ATOM 1434 C C . PHE A 1 174 ? 1.144 -9.193 0.167 1.00 88.94 174 PHE A C 1
ATOM 1436 O O . PHE A 1 174 ? 2.245 -9.092 -0.372 1.00 88.94 174 PHE A O 1
ATOM 1443 N N . ALA A 1 175 ? 0.911 -8.680 1.380 1.00 86.38 175 ALA A N 1
ATOM 1444 C CA . ALA A 1 175 ? 1.902 -7.919 2.128 1.00 86.38 175 ALA A CA 1
ATOM 1445 C C . ALA A 1 175 ? 2.988 -8.851 2.671 1.00 86.38 175 ALA A C 1
ATOM 1447 O O . ALA A 1 175 ? 4.183 -8.563 2.584 1.00 86.38 175 ALA A O 1
ATOM 1448 N N . PHE A 1 176 ? 2.584 -10.009 3.193 1.00 84.81 176 PHE A N 1
ATOM 1449 C CA . PHE A 1 176 ? 3.531 -11.004 3.679 1.00 84.81 176 PHE A CA 1
ATOM 1450 C C . PHE A 1 176 ? 4.311 -11.673 2.549 1.00 84.81 176 PHE A C 1
ATOM 1452 O O . PHE A 1 176 ? 5.493 -11.964 2.736 1.00 84.81 176 PHE A O 1
ATOM 1459 N N . ASP A 1 177 ? 3.707 -11.864 1.383 1.00 84.75 177 ASP A N 1
ATOM 1460 C CA . ASP A 1 177 ? 4.376 -12.378 0.193 1.00 84.75 177 ASP A CA 1
ATOM 1461 C C . ASP A 1 177 ? 5.361 -11.359 -0.378 1.00 84.75 177 ASP A C 1
ATOM 1463 O O . ASP A 1 177 ? 6.496 -11.725 -0.696 1.00 84.75 177 ASP A O 1
ATOM 1467 N N . PHE A 1 178 ? 5.012 -10.068 -0.379 1.00 85.31 178 PHE A N 1
ATOM 1468 C CA . PHE A 1 178 ? 5.947 -9.001 -0.736 1.00 85.31 178 PHE A CA 1
ATOM 1469 C C . PHE A 1 178 ? 7.174 -8.991 0.187 1.00 85.31 178 PHE A C 1
ATOM 1471 O O . PHE A 1 178 ? 8.305 -8.880 -0.294 1.00 85.31 178 PHE A O 1
ATOM 1478 N N . LEU A 1 179 ? 6.976 -9.168 1.500 1.00 82.19 179 LEU A N 1
ATOM 1479 C CA . LEU A 1 179 ? 8.073 -9.304 2.465 1.00 82.19 179 LEU A CA 1
ATOM 1480 C C . LEU A 1 179 ? 8.880 -10.592 2.244 1.00 82.19 179 LEU A C 1
ATOM 1482 O O . LEU A 1 179 ? 10.099 -10.572 2.383 1.00 82.19 179 LEU A O 1
ATOM 1486 N N . ARG A 1 180 ? 8.230 -11.715 1.904 1.00 76.44 180 ARG A N 1
ATOM 1487 C CA . ARG A 1 180 ? 8.881 -13.023 1.686 1.00 76.44 180 ARG A CA 1
ATOM 1488 C C . ARG A 1 180 ? 9.738 -13.067 0.439 1.00 76.44 180 ARG A C 1
ATOM 1490 O O . ARG A 1 180 ? 10.800 -13.684 0.483 1.00 76.44 180 ARG A O 1
ATOM 1497 N N . ALA A 1 181 ? 9.294 -12.435 -0.644 1.00 73.25 181 ALA A N 1
ATOM 1498 C CA . ALA A 1 181 ? 9.895 -12.566 -1.965 1.00 73.25 181 ALA A CA 1
ATOM 1499 C C . ALA A 1 181 ? 11.335 -12.012 -2.072 1.00 73.25 181 ALA A C 1
ATOM 1501 O O . ALA A 1 181 ? 11.853 -11.909 -3.179 1.00 73.25 181 ALA A O 1
ATOM 1502 N N . GLN A 1 182 ? 11.995 -11.657 -0.960 1.00 60.25 182 GLN A N 1
ATOM 1503 C CA . GLN A 1 182 ? 13.440 -11.431 -0.904 1.00 60.25 182 GLN A CA 1
ATOM 1504 C C . GLN A 1 182 ? 14.109 -11.724 0.450 1.00 60.25 182 GLN A C 1
ATOM 1506 O O . GLN A 1 182 ? 15.224 -11.267 0.658 1.00 60.25 182 GLN A O 1
ATOM 1511 N N . ILE A 1 183 ? 13.512 -12.519 1.349 1.00 57.19 183 ILE A N 1
ATOM 1512 C CA . ILE A 1 183 ? 14.194 -12.874 2.607 1.00 57.19 183 ILE A CA 1
ATOM 1513 C C . ILE A 1 183 ? 15.391 -13.788 2.299 1.00 57.19 183 ILE A C 1
ATOM 1515 O O . ILE A 1 183 ? 15.242 -15.008 2.193 1.00 57.19 183 ILE A O 1
ATOM 1519 N N . ARG A 1 184 ? 16.597 -13.220 2.181 1.00 55.16 184 ARG A N 1
ATOM 1520 C CA . ARG A 1 184 ? 17.850 -13.987 2.209 1.00 55.16 184 ARG A CA 1
ATOM 1521 C C . ARG A 1 184 ? 18.286 -14.184 3.662 1.00 55.16 184 ARG A C 1
ATOM 1523 O O . ARG A 1 184 ? 17.748 -13.591 4.594 1.00 55.16 184 ARG A O 1
ATOM 1530 N N . PHE A 1 185 ? 19.280 -15.045 3.884 1.00 46.84 185 PHE A N 1
ATOM 1531 C CA . PHE A 1 185 ? 19.825 -15.323 5.223 1.00 46.84 185 PHE A CA 1
ATOM 1532 C C . PHE A 1 185 ? 20.321 -14.061 5.966 1.00 46.84 185 PHE A C 1
ATOM 1534 O O . PHE A 1 185 ? 20.383 -14.076 7.190 1.00 46.84 185 PHE A O 1
ATOM 1541 N N . GLN A 1 186 ? 20.629 -12.981 5.236 1.00 49.38 186 GLN A N 1
ATOM 1542 C CA . GLN A 1 186 ? 21.135 -11.709 5.764 1.00 49.38 186 GLN A CA 1
ATOM 1543 C C . GLN A 1 186 ? 20.038 -10.741 6.253 1.00 49.38 186 GLN A C 1
ATOM 1545 O O . GLN A 1 186 ? 20.361 -9.771 6.925 1.00 49.38 186 GLN A O 1
ATOM 1550 N N . ASP A 1 187 ? 18.754 -11.014 5.997 1.00 58.66 187 ASP A N 1
ATOM 1551 C CA . ASP A 1 187 ? 17.643 -10.110 6.338 1.00 58.66 187 ASP A CA 1
ATOM 1552 C C . ASP A 1 187 ? 16.965 -10.503 7.671 1.00 58.66 187 ASP A C 1
ATOM 1554 O O . ASP A 1 187 ? 15.744 -10.676 7.762 1.00 58.66 187 ASP A O 1
ATOM 1558 N N . PHE A 1 188 ? 17.765 -10.722 8.720 1.00 58.28 188 PHE A N 1
ATOM 1559 C CA . PHE A 1 188 ? 17.273 -11.158 10.037 1.00 58.28 188 PHE A CA 1
ATOM 1560 C C . PHE A 1 188 ? 16.286 -10.152 10.655 1.00 58.28 188 PHE A C 1
ATOM 1562 O O . PHE A 1 188 ? 15.265 -10.559 11.214 1.00 58.28 188 PHE A O 1
ATOM 1569 N N . ASP A 1 189 ? 16.527 -8.856 10.460 1.00 64.69 189 ASP A N 1
ATOM 1570 C CA . ASP A 1 189 ? 15.674 -7.779 10.974 1.00 64.69 189 ASP A CA 1
ATOM 1571 C C . ASP A 1 189 ? 14.293 -7.769 10.306 1.00 64.69 189 ASP A C 1
ATOM 1573 O O . ASP A 1 189 ? 13.269 -7.631 10.977 1.00 64.69 189 ASP A O 1
ATOM 1577 N N . LEU A 1 190 ? 14.228 -8.044 8.998 1.00 64.88 190 LEU A N 1
ATOM 1578 C CA . LEU A 1 190 ? 12.960 -8.184 8.272 1.00 64.88 190 LEU A CA 1
ATOM 1579 C C . LEU A 1 190 ? 12.179 -9.424 8.728 1.00 64.88 190 LEU A C 1
ATOM 1581 O O . LEU A 1 190 ? 10.951 -9.379 8.837 1.00 64.88 190 LEU A O 1
ATOM 1585 N N . LYS A 1 191 ? 12.866 -10.527 9.063 1.00 69.50 191 LYS A N 1
ATOM 1586 C CA . LYS A 1 191 ? 12.216 -11.702 9.672 1.00 69.50 191 LYS A CA 1
ATOM 1587 C C . LYS A 1 191 ? 11.614 -11.366 11.038 1.00 69.50 191 LYS A C 1
ATOM 1589 O O . LYS A 1 191 ? 10.496 -11.808 11.316 1.00 69.50 191 LYS A O 1
ATOM 1594 N N . GLN A 1 192 ? 12.323 -10.602 11.873 1.00 73.94 192 GLN A N 1
ATOM 1595 C CA . GLN A 1 192 ? 11.818 -10.169 13.179 1.00 73.94 192 GLN A CA 1
ATOM 1596 C C . GLN A 1 192 ? 10.628 -9.217 13.046 1.00 73.94 192 GLN A C 1
ATOM 1598 O O . GLN A 1 192 ? 9.596 -9.460 13.670 1.00 73.94 192 GLN A O 1
ATOM 1603 N N . ALA A 1 193 ? 10.729 -8.200 12.187 1.00 72.12 193 ALA A N 1
ATOM 1604 C CA . ALA A 1 193 ? 9.644 -7.257 11.928 1.00 72.12 193 ALA A CA 1
ATOM 1605 C C . ALA A 1 193 ? 8.385 -7.982 11.430 1.00 72.12 193 ALA A C 1
ATOM 1607 O O . ALA A 1 193 ? 7.296 -7.811 11.980 1.00 72.12 193 ALA A O 1
ATOM 1608 N N . ARG A 1 194 ? 8.535 -8.898 10.462 1.00 76.12 194 ARG A N 1
ATOM 1609 C CA . ARG A 1 194 ? 7.432 -9.737 9.972 1.00 76.12 194 ARG A CA 1
ATOM 1610 C C . ARG A 1 194 ? 6.794 -10.552 11.095 1.00 76.12 194 ARG A C 1
ATOM 1612 O O . ARG A 1 194 ? 5.570 -10.618 11.179 1.00 76.12 194 ARG A O 1
ATOM 1619 N N . LYS A 1 195 ? 7.607 -11.193 11.940 1.00 78.31 195 LYS A N 1
ATOM 1620 C CA . LYS A 1 195 ? 7.115 -11.989 13.072 1.00 78.31 195 LYS A CA 1
ATOM 1621 C C . LYS A 1 195 ? 6.310 -11.118 14.041 1.00 78.31 195 LYS A C 1
ATOM 1623 O O . LYS A 1 195 ? 5.202 -11.505 14.394 1.00 78.31 195 LYS A O 1
ATOM 1628 N N . ALA A 1 196 ? 6.806 -9.927 14.370 1.00 81.38 196 ALA A N 1
ATOM 1629 C CA . ALA A 1 196 ? 6.105 -8.978 15.230 1.00 81.38 196 ALA A CA 1
ATOM 1630 C C . ALA A 1 196 ? 4.754 -8.533 14.636 1.00 81.38 196 ALA A C 1
ATOM 1632 O O . ALA A 1 196 ? 3.759 -8.455 15.358 1.00 81.38 196 ALA A O 1
ATOM 1633 N N . HIS A 1 197 ? 4.679 -8.290 13.322 1.00 83.25 197 HIS A N 1
ATOM 1634 C CA . HIS A 1 197 ? 3.409 -7.976 12.655 1.00 83.25 197 HIS A CA 1
ATOM 1635 C C . HIS A 1 197 ? 2.432 -9.163 12.658 1.00 83.25 197 HIS A C 1
ATOM 1637 O O . HIS A 1 197 ? 1.246 -8.971 12.923 1.00 83.25 197 HIS A O 1
ATOM 1643 N N . LEU A 1 198 ? 2.914 -10.389 12.419 1.00 79.88 198 LEU A N 1
ATOM 1644 C CA . LEU A 1 198 ? 2.085 -11.602 12.470 1.00 79.88 198 LEU A CA 1
ATOM 1645 C C . LEU A 1 198 ? 1.518 -11.853 13.874 1.00 79.88 198 LEU A C 1
ATOM 1647 O O . LEU A 1 198 ? 0.338 -12.171 13.999 1.00 79.88 198 LEU A O 1
ATOM 1651 N N . GLU A 1 199 ? 2.330 -11.680 14.917 1.00 82.06 199 GLU A N 1
ATOM 1652 C CA . GLU A 1 199 ? 1.899 -11.782 16.318 1.00 82.06 199 GLU A CA 1
ATOM 1653 C C . GLU A 1 199 ? 0.844 -10.717 16.647 1.00 82.06 199 GLU A C 1
ATOM 1655 O O . GLU A 1 199 ? -0.237 -11.041 17.139 1.00 82.06 199 GLU A O 1
ATOM 1660 N N . ARG A 1 200 ? 1.089 -9.450 16.280 1.00 80.25 200 ARG A N 1
ATOM 1661 C CA . ARG A 1 200 ? 0.137 -8.348 16.515 1.00 80.25 200 ARG A CA 1
ATOM 1662 C C . ARG A 1 200 ? -1.218 -8.547 15.839 1.00 80.25 200 ARG A C 1
ATOM 1664 O O . ARG A 1 200 ? -2.229 -8.120 16.391 1.00 80.25 200 ARG A O 1
ATOM 1671 N N . LEU A 1 201 ? -1.244 -9.174 14.666 1.00 80.88 201 LEU A N 1
ATOM 1672 C CA . LEU A 1 201 ? -2.477 -9.480 13.935 1.00 80.88 201 LEU A CA 1
ATOM 1673 C C . LEU A 1 201 ? -3.139 -10.794 14.389 1.00 80.88 201 LEU A C 1
ATOM 1675 O O . LEU A 1 201 ? -4.226 -11.126 13.923 1.00 80.88 201 LEU A O 1
ATOM 1679 N N . GLY A 1 202 ? -2.518 -11.539 15.311 1.00 76.44 202 GLY A N 1
ATOM 1680 C CA . GLY A 1 202 ? -3.035 -12.817 15.805 1.00 76.44 202 GLY A CA 1
ATOM 1681 C C . GLY A 1 202 ? -2.867 -13.979 14.818 1.00 76.44 202 GLY A C 1
ATOM 1682 O O . GLY A 1 202 ? -3.569 -14.986 14.919 1.00 76.44 202 GLY A O 1
ATOM 1683 N N . PHE A 1 203 ? -1.935 -13.871 13.867 1.00 78.38 203 PHE A N 1
ATOM 1684 C CA . PHE A 1 203 ? -1.668 -14.869 12.823 1.00 78.38 203 PHE A CA 1
ATOM 1685 C C . PHE A 1 203 ? -0.555 -15.862 13.190 1.00 78.38 203 PHE A C 1
ATOM 1687 O O . PHE A 1 203 ? 0.006 -16.535 12.327 1.00 78.38 203 PHE A O 1
ATOM 1694 N N . GLU A 1 204 ? -0.256 -16.019 14.478 1.00 64.50 204 GLU A N 1
ATOM 1695 C CA . GLU A 1 204 ? 0.837 -16.859 14.993 1.00 64.50 204 GLU A CA 1
ATOM 1696 C C . GLU A 1 204 ? 0.786 -18.319 14.509 1.00 64.50 204 GLU A C 1
ATOM 1698 O O . GLU A 1 204 ? 1.822 -18.951 14.305 1.00 64.50 204 GLU A O 1
ATOM 1703 N N . ARG A 1 205 ? -0.410 -18.873 14.260 1.00 55.25 205 ARG A N 1
ATOM 1704 C CA . ARG A 1 205 ? -0.557 -20.236 13.715 1.00 55.25 205 ARG A CA 1
ATOM 1705 C C . ARG A 1 205 ? -0.109 -20.353 12.254 1.00 55.25 205 ARG A C 1
ATOM 1707 O O . ARG A 1 205 ? 0.408 -21.403 11.884 1.00 55.25 205 ARG A O 1
ATOM 1714 N N . ALA A 1 206 ? -0.222 -19.291 11.455 1.00 52.25 206 ALA A N 1
ATOM 1715 C CA . ALA A 1 206 ? 0.267 -19.264 10.074 1.00 52.25 206 ALA A CA 1
ATOM 1716 C C . ALA A 1 206 ? 1.808 -19.276 9.997 1.00 52.25 206 ALA A C 1
ATOM 1718 O O . ALA A 1 206 ? 2.376 -19.675 8.984 1.00 52.25 206 ALA A O 1
ATOM 1719 N N . VAL A 1 207 ? 2.500 -18.918 11.090 1.00 50.12 207 VAL A N 1
ATOM 1720 C CA . VAL A 1 207 ? 3.967 -19.015 11.211 1.00 50.12 207 VAL A CA 1
ATOM 1721 C C . VAL A 1 207 ? 4.438 -20.475 11.223 1.00 50.12 207 VAL A C 1
ATOM 1723 O O . VAL A 1 207 ? 5.517 -20.765 10.719 1.00 50.12 207 VAL A O 1
ATOM 1726 N N . LYS A 1 208 ? 3.641 -21.406 11.769 1.00 46.44 208 LYS A N 1
ATOM 1727 C CA . LYS A 1 208 ? 4.011 -22.832 11.880 1.00 46.44 208 LYS A CA 1
ATOM 1728 C C . LYS A 1 208 ? 3.797 -23.644 10.599 1.00 46.44 208 LYS A C 1
ATOM 1730 O O . LYS A 1 208 ? 4.348 -24.728 10.499 1.00 46.44 208 LYS A O 1
ATOM 1735 N N . ILE A 1 209 ? 2.989 -23.151 9.659 1.00 49.31 209 ILE A N 1
ATOM 1736 C CA . ILE A 1 209 ? 2.667 -23.854 8.402 1.00 49.31 209 ILE A CA 1
ATOM 1737 C C . ILE A 1 209 ? 3.669 -23.490 7.289 1.00 49.31 209 ILE A C 1
ATOM 1739 O O . ILE A 1 209 ? 3.787 -24.200 6.295 1.00 49.31 209 ILE A O 1
ATOM 1743 N N . HIS A 1 210 ? 4.400 -22.382 7.449 1.00 42.94 210 HIS A N 1
ATOM 1744 C CA . HIS A 1 210 ? 5.265 -21.806 6.412 1.00 42.94 210 HIS A CA 1
ATOM 1745 C C . HIS A 1 210 ? 6.720 -21.572 6.857 1.00 42.94 210 HIS A C 1
ATOM 1747 O O . HIS A 1 210 ? 7.449 -20.840 6.185 1.00 42.94 210 HIS A O 1
ATOM 1753 N N . ASN A 1 211 ? 7.122 -22.162 7.985 1.00 40.50 211 ASN A N 1
ATOM 1754 C CA . ASN A 1 211 ? 8.526 -22.430 8.313 1.00 40.50 211 ASN A CA 1
ATOM 1755 C C . ASN A 1 211 ? 8.838 -23.878 7.940 1.00 40.50 211 ASN A C 1
ATOM 1757 O O . ASN A 1 211 ? 9.978 -24.113 7.495 1.00 40.50 211 ASN A O 1
#

Radius of gyration: 32.44 Å; chains: 1; bounding box: 79×36×96 Å

Organism: NCBI:txid694433